Protein AF-A0A9K3EDP1-F1 (afdb_monomer_lite)

Organism: Helianthus annuus (NCBI:txid4232)

Structure (mmCIF, N/CA/C/O backbone):
data_AF-A0A9K3EDP1-F1
#
_entry.id   AF-A0A9K3EDP1-F1
#
loop_
_atom_site.group_PDB
_atom_site.id
_atom_site.type_symbol
_atom_site.label_atom_id
_atom_site.label_alt_id
_atom_site.label_comp_id
_atom_site.label_asym_id
_atom_site.label_entity_id
_atom_site.label_seq_id
_atom_site.pdbx_PDB_ins_code
_atom_site.Cartn_x
_atom_site.Cartn_y
_atom_site.Cartn_z
_atom_site.occupancy
_atom_site.B_iso_or_equiv
_atom_site.auth_seq_id
_atom_site.auth_comp_id
_atom_site.auth_asym_id
_atom_site.auth_atom_id
_atom_site.pdbx_PDB_model_num
ATOM 1 N N . MET A 1 1 ? -18.994 -45.920 -98.043 1.00 39.88 1 MET A N 1
ATOM 2 C CA . MET A 1 1 ? -18.570 -44.521 -97.829 1.00 39.88 1 MET A CA 1
ATOM 3 C C . MET A 1 1 ? -19.213 -44.053 -96.527 1.00 39.88 1 MET A C 1
ATOM 5 O O . MET A 1 1 ? -20.414 -43.842 -96.498 1.00 39.88 1 MET A O 1
ATOM 9 N N . ALA A 1 2 ? -18.449 -44.077 -95.433 1.00 37.81 2 ALA A N 1
ATOM 10 C CA . ALA A 1 2 ? -18.828 -43.711 -94.060 1.00 37.81 2 ALA A CA 1
ATOM 11 C C . ALA A 1 2 ? -17.531 -43.548 -93.228 1.00 37.81 2 ALA A C 1
ATOM 13 O O . ALA A 1 2 ? -16.552 -44.199 -93.596 1.00 37.81 2 ALA A O 1
ATOM 14 N N . PRO A 1 3 ? -17.509 -42.834 -92.083 1.00 50.69 3 PRO A N 1
ATOM 15 C CA . PRO A 1 3 ? -18.311 -41.671 -91.693 1.00 50.69 3 PRO A CA 1
ATOM 16 C C . PRO A 1 3 ? -17.438 -40.450 -91.305 1.00 50.69 3 PRO A C 1
ATOM 18 O O . PRO A 1 3 ? -16.292 -40.578 -90.883 1.00 50.69 3 PRO A O 1
ATOM 21 N N . ALA A 1 4 ? -18.005 -39.244 -91.397 1.00 50.34 4 ALA A N 1
ATOM 22 C CA . ALA A 1 4 ? -17.414 -38.034 -90.830 1.00 50.34 4 ALA A CA 1
ATOM 23 C C . ALA A 1 4 ? -17.635 -38.012 -89.310 1.00 50.34 4 ALA A C 1
ATOM 25 O O . ALA A 1 4 ? -18.777 -37.965 -88.851 1.00 50.34 4 ALA A O 1
ATOM 26 N N . ARG A 1 5 ? -16.558 -38.041 -88.522 1.00 53.06 5 ARG A N 1
ATOM 27 C CA . ARG A 1 5 ? -16.595 -37.662 -87.102 1.00 53.06 5 ARG A CA 1
ATOM 28 C C . ARG A 1 5 ? -15.181 -37.364 -86.607 1.00 53.06 5 ARG A C 1
ATOM 30 O O . ARG A 1 5 ? -14.459 -38.270 -86.217 1.00 53.06 5 ARG A O 1
ATOM 37 N N . MET A 1 6 ? -14.793 -36.092 -86.616 1.00 48.66 6 MET A N 1
ATOM 38 C CA . MET A 1 6 ? -13.627 -35.614 -85.872 1.00 48.66 6 MET A CA 1
ATOM 39 C C . MET A 1 6 ? -13.973 -34.303 -85.159 1.00 48.66 6 MET A C 1
ATOM 41 O O . MET A 1 6 ? -14.064 -33.246 -85.768 1.00 48.66 6 MET A O 1
ATOM 45 N N . PHE A 1 7 ? -14.273 -34.479 -83.871 1.00 49.03 7 PHE A N 1
ATOM 46 C CA . PHE A 1 7 ? -14.052 -33.611 -82.711 1.00 49.03 7 PHE A CA 1
ATOM 47 C C . PHE A 1 7 ? -14.025 -32.087 -82.921 1.00 49.03 7 PHE A C 1
ATOM 49 O O . PHE A 1 7 ? -12.993 -31.497 -83.219 1.00 49.03 7 PHE A O 1
ATOM 56 N N . ALA A 1 8 ? -15.162 -31.455 -82.622 1.00 55.22 8 ALA A N 1
ATOM 57 C CA . ALA A 1 8 ? -15.247 -30.059 -82.192 1.00 55.22 8 ALA A CA 1
ATOM 58 C C . ALA A 1 8 ? -16.033 -29.990 -80.869 1.00 55.22 8 ALA A C 1
ATOM 60 O O . ALA A 1 8 ? -17.141 -29.473 -80.786 1.00 55.22 8 ALA A O 1
ATOM 61 N N . LYS A 1 9 ? -15.476 -30.616 -79.842 1.00 57.50 9 LYS A N 1
ATOM 62 C CA . LYS A 1 9 ? -15.677 -30.298 -78.425 1.00 57.50 9 LYS A CA 1
ATOM 63 C C . LYS A 1 9 ? -14.240 -30.104 -77.958 1.00 57.50 9 LYS A C 1
ATOM 65 O O . LYS A 1 9 ? -13.391 -30.877 -78.375 1.00 57.50 9 LYS A O 1
ATOM 70 N N . ASP A 1 10 ? -13.822 -28.935 -77.498 1.00 58.78 10 ASP A N 1
ATOM 71 C CA . ASP A 1 10 ? -13.697 -28.733 -76.050 1.00 58.78 10 ASP A CA 1
ATOM 72 C C . ASP A 1 10 ? -13.462 -27.248 -75.694 1.00 58.78 10 ASP A C 1
ATOM 74 O O . ASP A 1 10 ? -12.979 -26.936 -74.613 1.00 58.78 10 ASP A O 1
ATOM 78 N N . ASN A 1 11 ? -13.761 -26.289 -76.581 1.00 57.44 11 ASN A N 1
ATOM 79 C CA . ASN A 1 11 ? -13.433 -24.881 -76.290 1.00 57.44 11 ASN A CA 1
ATOM 80 C C . ASN A 1 11 ? -14.554 -24.122 -75.557 1.00 57.44 11 ASN A C 1
ATOM 82 O O . ASN A 1 11 ? -14.287 -23.173 -74.831 1.00 57.44 11 ASN A O 1
ATOM 86 N N . SER A 1 12 ? -15.816 -24.529 -75.724 1.00 56.72 12 SER A N 1
ATOM 87 C CA . SER A 1 12 ? -16.943 -23.916 -75.008 1.00 56.72 12 SER A CA 1
ATOM 88 C C . SER A 1 12 ? -17.119 -24.474 -73.597 1.00 56.72 12 SER A C 1
ATOM 90 O O . SER A 1 12 ? -17.583 -23.756 -72.725 1.00 56.72 12 SER A O 1
ATOM 92 N N . GLU A 1 13 ? -16.746 -25.733 -73.364 1.00 56.66 13 GLU A N 1
ATOM 93 C CA . GLU A 1 13 ? -16.936 -26.423 -72.080 1.00 56.66 13 GLU A CA 1
ATOM 94 C C . GLU A 1 13 ? -15.952 -25.895 -71.025 1.00 56.66 13 GLU A C 1
ATOM 96 O O . GLU A 1 13 ? -16.377 -25.495 -69.950 1.00 56.66 13 GLU A O 1
ATOM 101 N N . GLY A 1 14 ? -14.673 -25.708 -71.384 1.00 61.72 14 GLY A N 1
ATOM 102 C CA . GLY A 1 14 ? -13.687 -25.077 -70.495 1.00 61.72 14 GLY A CA 1
ATOM 103 C C . GLY A 1 14 ? -13.949 -23.590 -70.213 1.00 61.72 14 GLY A C 1
ATOM 104 O O . GLY A 1 14 ? -13.652 -23.104 -69.123 1.00 61.72 14 GLY A O 1
ATOM 105 N N . VAL A 1 15 ? -14.541 -22.856 -71.164 1.00 64.62 15 VAL A N 1
ATOM 106 C CA . VAL A 1 15 ? -14.950 -21.455 -70.947 1.00 64.62 15 VAL A CA 1
ATOM 107 C C . VAL A 1 15 ? -16.174 -21.386 -70.035 1.00 64.62 15 VAL A C 1
ATOM 109 O O . VAL A 1 15 ? -16.204 -20.548 -69.137 1.00 64.62 15 VAL A O 1
ATOM 112 N N . VAL A 1 16 ? -17.157 -22.271 -70.222 1.00 65.31 16 VAL A N 1
ATOM 113 C CA . VAL A 1 16 ? -18.332 -22.356 -69.345 1.00 65.31 16 VAL A CA 1
ATOM 114 C C . VAL A 1 16 ? -17.918 -22.777 -67.939 1.00 65.31 16 VAL A C 1
ATOM 116 O O . VAL A 1 16 ? -18.320 -22.107 -66.998 1.00 65.31 16 VAL A O 1
ATOM 119 N N . ASP A 1 17 ? -17.053 -23.778 -67.779 1.00 67.38 17 ASP A N 1
ATOM 120 C CA . ASP A 1 17 ? -16.572 -24.203 -66.461 1.00 67.38 17 ASP A CA 1
ATOM 121 C C . ASP A 1 17 ? -15.786 -23.098 -65.754 1.00 67.38 17 ASP A C 1
ATOM 123 O O . ASP A 1 17 ? -16.015 -22.841 -64.573 1.00 67.38 17 ASP A O 1
ATOM 127 N N . ASN A 1 18 ? -14.910 -22.377 -66.459 1.00 70.75 18 ASN A N 1
ATOM 128 C CA . ASN A 1 18 ? -14.164 -21.272 -65.858 1.00 70.75 18 ASN A CA 1
ATOM 129 C C . ASN A 1 18 ? -15.078 -20.089 -65.490 1.00 70.75 18 ASN A C 1
ATOM 131 O O . ASN A 1 18 ? -14.909 -19.475 -64.440 1.00 70.75 18 ASN A O 1
ATOM 135 N N . VAL A 1 19 ? -16.075 -19.762 -66.316 1.00 74.81 19 VAL A N 1
ATOM 136 C CA . VAL A 1 19 ? -17.039 -18.699 -65.991 1.00 74.81 19 VAL A CA 1
ATOM 137 C C . VAL A 1 19 ? -17.942 -19.125 -64.836 1.00 74.81 19 VAL A C 1
ATOM 139 O O . VAL A 1 19 ? -18.101 -18.361 -63.894 1.00 74.81 19 VAL A O 1
ATOM 142 N N . VAL A 1 20 ? -18.489 -20.342 -64.854 1.00 72.44 20 VAL A N 1
ATOM 143 C CA . VAL A 1 20 ? -19.374 -20.864 -63.801 1.00 72.44 20 VAL A CA 1
ATOM 144 C C . VAL A 1 20 ? -18.640 -20.971 -62.466 1.00 72.44 20 VAL A C 1
ATOM 146 O O . VAL A 1 20 ? -19.196 -20.581 -61.444 1.00 72.44 20 VAL A O 1
ATOM 149 N N . THR A 1 21 ? -17.392 -21.441 -62.451 1.00 68.50 21 THR A N 1
ATOM 150 C CA . THR A 1 21 ? -16.612 -21.575 -61.208 1.00 68.50 21 THR A CA 1
ATOM 151 C C . THR A 1 21 ? -16.214 -20.231 -60.609 1.00 68.50 21 THR A C 1
ATOM 153 O O . THR A 1 21 ? -16.328 -20.068 -59.395 1.00 68.50 21 THR A O 1
ATOM 156 N N . ASN A 1 22 ? -15.808 -19.256 -61.427 1.00 66.50 22 ASN A N 1
ATOM 157 C CA . ASN A 1 22 ? -15.488 -17.914 -60.934 1.00 66.50 22 ASN A CA 1
ATOM 158 C C . ASN A 1 22 ? -16.752 -17.166 -60.489 1.00 66.50 22 ASN A C 1
ATOM 160 O O . ASN A 1 22 ? -16.777 -16.618 -59.395 1.00 66.50 22 ASN A O 1
ATOM 164 N N . LEU A 1 23 ? -17.846 -17.243 -61.256 1.00 69.31 23 LEU A N 1
ATOM 165 C CA . LEU A 1 23 ? -19.113 -16.608 -60.877 1.00 69.31 23 LEU A CA 1
ATOM 166 C C . LEU A 1 23 ? -19.708 -17.227 -59.599 1.00 69.31 23 LEU A C 1
ATOM 168 O O . LEU A 1 23 ? -20.297 -16.517 -58.786 1.00 69.31 23 LEU A O 1
ATOM 172 N N . ALA A 1 24 ? -19.559 -18.544 -59.409 1.00 65.75 24 ALA A N 1
ATOM 173 C CA . ALA A 1 24 ? -19.978 -19.226 -58.189 1.00 65.75 24 ALA A CA 1
ATOM 174 C C . ALA A 1 24 ? -19.115 -18.832 -56.984 1.00 65.75 24 ALA A C 1
ATOM 176 O O . ALA A 1 24 ? -19.666 -18.611 -55.909 1.00 65.75 24 ALA A O 1
ATOM 177 N N . LYS A 1 25 ? -17.790 -18.707 -57.143 1.00 64.31 25 LYS A N 1
ATOM 178 C CA . LYS A 1 25 ? -16.902 -18.218 -56.077 1.00 64.31 25 LYS A CA 1
ATOM 179 C C . LYS A 1 25 ? -17.218 -16.776 -55.692 1.00 64.31 25 LYS A C 1
ATOM 181 O O . LYS A 1 25 ? -17.544 -16.533 -54.536 1.00 64.31 25 LYS A O 1
ATOM 186 N N . ASP A 1 26 ? -17.247 -15.864 -56.658 1.00 62.25 26 ASP A N 1
ATOM 187 C CA . ASP A 1 26 ? -17.386 -14.430 -56.389 1.00 62.25 26 ASP A CA 1
ATOM 188 C C . ASP A 1 26 ? -18.743 -14.086 -55.748 1.00 62.25 26 ASP A C 1
ATOM 190 O O . ASP A 1 26 ? -18.816 -13.276 -54.822 1.00 62.25 26 ASP A O 1
ATOM 194 N N . ASN A 1 27 ? -19.826 -14.748 -56.179 1.00 62.38 27 ASN A N 1
ATOM 195 C CA . ASN A 1 27 ? -21.150 -14.541 -55.587 1.00 62.38 27 ASN A CA 1
ATOM 196 C C . ASN A 1 27 ? -21.366 -15.303 -54.275 1.00 62.38 27 ASN A C 1
ATOM 198 O O . ASN A 1 27 ? -22.183 -14.864 -53.471 1.00 62.38 27 ASN A O 1
ATOM 202 N N . SER A 1 28 ? -20.700 -16.438 -54.043 1.00 61.59 28 SER A N 1
ATOM 203 C CA . SER A 1 28 ? -20.872 -17.172 -52.781 1.00 61.59 28 SER A CA 1
ATOM 204 C C . SER A 1 28 ? -20.049 -16.558 -51.655 1.00 61.59 28 SER A C 1
ATOM 206 O O . SER A 1 28 ? -20.575 -16.394 -50.564 1.00 61.59 28 SER A O 1
ATOM 208 N N . GLU A 1 29 ? -18.813 -16.138 -51.914 1.00 59.91 29 GLU A N 1
ATOM 209 C CA . GLU A 1 29 ? -17.908 -15.613 -50.887 1.00 59.91 29 GLU A CA 1
ATOM 210 C C . GLU A 1 29 ? -18.305 -14.182 -50.477 1.00 59.91 29 GLU A C 1
ATOM 212 O O . GLU A 1 29 ? -18.461 -13.894 -49.292 1.00 59.91 29 GLU A O 1
ATOM 217 N N . GLY A 1 30 ? -18.621 -13.311 -51.446 1.00 62.41 30 GLY A N 1
ATOM 218 C CA . GLY A 1 30 ? -19.016 -11.923 -51.171 1.00 62.41 30 GLY A CA 1
ATOM 219 C C . GLY A 1 30 ? -20.401 -11.771 -50.529 1.00 62.41 30 GLY A C 1
ATOM 220 O O . GLY A 1 30 ? -20.603 -10.899 -49.680 1.00 62.41 30 GLY A O 1
ATOM 221 N N . VAL A 1 31 ? -21.366 -12.623 -50.898 1.00 64.06 31 VAL A N 1
ATOM 222 C CA . VAL A 1 31 ? -22.702 -12.616 -50.277 1.00 64.06 31 VAL A CA 1
ATOM 223 C C . VAL A 1 31 ? -22.656 -13.260 -48.895 1.00 64.06 31 VAL A C 1
ATOM 225 O O . VAL A 1 31 ? -23.290 -12.739 -47.980 1.00 64.06 31 VAL A O 1
ATOM 228 N N . VAL A 1 32 ? -21.894 -14.346 -48.709 1.00 63.56 32 VAL A N 1
ATOM 229 C CA . VAL A 1 32 ? -21.754 -14.994 -47.397 1.00 63.56 32 VAL A CA 1
ATOM 230 C C . VAL A 1 32 ? -21.043 -14.072 -46.416 1.00 63.56 32 VAL A C 1
ATOM 232 O O . VAL A 1 32 ? -21.583 -13.869 -45.337 1.00 63.56 32 VAL A O 1
ATOM 235 N N . ASP A 1 33 ? -19.928 -13.436 -46.777 1.00 64.12 33 ASP A N 1
ATOM 236 C CA . ASP A 1 33 ? -19.224 -12.542 -45.851 1.00 64.12 33 ASP A CA 1
ATOM 237 C C . ASP A 1 33 ? -20.071 -11.329 -45.476 1.00 64.12 33 ASP A C 1
ATOM 239 O O . ASP A 1 33 ? -20.186 -11.000 -44.295 1.00 64.12 33 ASP A O 1
ATOM 243 N N . ASN A 1 34 ? -20.737 -10.688 -46.440 1.00 66.94 34 ASN A N 1
ATOM 244 C CA . ASN A 1 34 ? -21.559 -9.518 -46.143 1.00 66.94 34 ASN A CA 1
ATOM 245 C C . ASN A 1 34 ? -22.821 -9.880 -45.340 1.00 66.94 34 ASN A C 1
ATOM 247 O O . ASN A 1 34 ? -23.217 -9.135 -44.448 1.00 66.94 34 ASN A O 1
ATOM 251 N N . VAL A 1 35 ? -23.463 -11.020 -45.612 1.00 69.56 35 VAL A N 1
ATOM 252 C CA . VAL A 1 35 ? -24.637 -11.451 -44.836 1.00 69.56 35 VAL A CA 1
ATOM 253 C C . VAL A 1 35 ? -24.218 -11.954 -43.457 1.00 69.56 35 VAL A C 1
ATOM 255 O O . VAL A 1 35 ? -24.807 -11.530 -42.474 1.00 69.56 35 VAL A O 1
ATOM 258 N N . VAL A 1 36 ? -23.189 -12.798 -43.341 1.00 68.69 36 VAL A N 1
ATOM 259 C CA . VAL A 1 36 ? -22.730 -13.349 -42.054 1.00 68.69 36 VAL A CA 1
ATOM 260 C C . VAL A 1 36 ? -22.206 -12.248 -41.138 1.00 68.69 36 VAL A C 1
ATOM 262 O O . VAL A 1 36 ? -22.567 -12.231 -39.966 1.00 68.69 36 VAL A O 1
ATOM 265 N N . THR A 1 37 ? -21.402 -11.306 -41.641 1.00 64.06 37 THR A N 1
ATOM 266 C CA . THR A 1 37 ? -20.836 -10.242 -40.794 1.00 64.06 37 THR A CA 1
ATOM 267 C C . THR A 1 37 ? -21.884 -9.237 -40.325 1.00 64.06 37 THR A C 1
ATOM 269 O O . THR A 1 37 ? -21.864 -8.860 -39.153 1.00 64.06 37 THR A O 1
ATOM 272 N N . ASN A 1 38 ? -22.822 -8.840 -41.190 1.00 61.94 38 ASN A N 1
ATOM 273 C CA . ASN A 1 38 ? -23.885 -7.910 -40.803 1.00 61.94 38 ASN A CA 1
ATOM 274 C C . ASN A 1 38 ? -24.928 -8.594 -39.907 1.00 61.94 38 ASN A C 1
ATOM 276 O O . ASN A 1 38 ? -25.290 -8.051 -38.869 1.00 61.94 38 ASN A O 1
ATOM 280 N N . LEU A 1 39 ? -25.334 -9.831 -40.221 1.00 64.00 39 LEU A N 1
ATOM 281 C CA . LEU A 1 39 ? -26.296 -10.576 -39.402 1.00 64.00 39 LEU A CA 1
ATOM 282 C C . LEU A 1 39 ? -25.717 -10.967 -38.030 1.00 64.00 39 LEU A C 1
ATOM 284 O O . LEU A 1 39 ? -26.464 -11.038 -37.055 1.00 64.00 39 LEU A O 1
ATOM 288 N N . ALA A 1 40 ? -24.405 -11.223 -37.938 1.00 61.75 40 ALA A N 1
ATOM 289 C CA . ALA A 1 40 ? -23.731 -11.458 -36.663 1.00 61.75 40 ALA A CA 1
ATOM 290 C C . ALA A 1 40 ? -23.679 -10.183 -35.813 1.00 61.75 40 ALA A C 1
ATOM 292 O O . ALA A 1 40 ? -24.071 -10.241 -34.653 1.00 61.75 40 ALA A O 1
ATOM 293 N N . LYS A 1 41 ? -23.270 -9.039 -36.385 1.00 61.44 41 LYS A N 1
ATOM 294 C CA . LYS A 1 41 ? -23.214 -7.754 -35.666 1.00 61.44 41 LYS A CA 1
ATOM 295 C C . LYS A 1 41 ? -24.581 -7.317 -35.143 1.00 61.44 41 LYS A C 1
ATOM 297 O O . LYS A 1 41 ? -24.719 -7.053 -33.950 1.00 61.44 41 LYS A O 1
ATOM 302 N N . ASP A 1 42 ? -25.597 -7.326 -36.003 1.00 59.66 42 ASP A N 1
ATOM 303 C CA . ASP A 1 42 ? -26.919 -6.792 -35.660 1.00 59.66 42 ASP A CA 1
ATOM 304 C C . ASP A 1 42 ? -27.634 -7.636 -34.588 1.00 59.66 42 ASP A C 1
ATOM 306 O O . ASP A 1 42 ? -28.352 -7.097 -33.745 1.00 59.66 42 ASP A O 1
ATOM 310 N N . ASN A 1 43 ? -27.405 -8.956 -34.568 1.00 59.38 43 ASN A N 1
ATOM 311 C CA . ASN A 1 43 ? -28.021 -9.850 -33.584 1.00 59.38 43 ASN A CA 1
ATOM 312 C C . ASN A 1 43 ? -27.208 -10.016 -32.290 1.00 59.38 43 ASN A C 1
ATOM 314 O O . ASN A 1 43 ? -27.804 -10.348 -31.266 1.00 59.38 43 ASN A O 1
ATOM 318 N N . SER A 1 44 ? -25.883 -9.816 -32.295 1.00 59.31 44 SER A N 1
ATOM 319 C CA . SER A 1 44 ? -25.070 -9.977 -31.080 1.00 59.31 44 SER A CA 1
ATOM 320 C C . SER A 1 44 ? -24.936 -8.700 -30.257 1.00 59.31 44 SER A C 1
ATOM 322 O O . SER A 1 44 ? -24.861 -8.789 -29.040 1.00 59.31 44 SER A O 1
ATOM 324 N N . GLU A 1 45 ? -24.899 -7.525 -30.888 1.00 56.44 45 GLU A N 1
ATOM 325 C CA . GLU A 1 45 ? -24.620 -6.261 -30.188 1.00 56.44 45 GLU A CA 1
ATOM 326 C C . GLU A 1 45 ? -25.921 -5.647 -29.634 1.00 56.44 45 GLU A C 1
ATOM 328 O O . GLU A 1 45 ? -26.044 -5.399 -28.438 1.00 56.44 45 GLU A O 1
ATOM 333 N N . GLY A 1 46 ? -26.975 -5.558 -30.457 1.00 58.78 46 GLY A N 1
ATOM 334 C CA . GLY A 1 46 ? -28.244 -4.939 -30.050 1.00 58.78 46 GLY A CA 1
ATOM 335 C C . GLY A 1 46 ? -29.084 -5.758 -29.061 1.00 58.78 46 GLY A C 1
ATOM 336 O O . GLY A 1 46 ? -29.772 -5.190 -28.212 1.00 58.78 46 GLY A O 1
ATOM 337 N N . VAL A 1 47 ? -29.042 -7.092 -29.139 1.00 60.50 47 VAL A N 1
ATOM 338 C CA . VAL A 1 47 ? -29.787 -7.962 -28.208 1.00 60.50 47 VAL A CA 1
ATOM 339 C C . VAL A 1 47 ? -29.082 -8.031 -26.857 1.00 60.50 47 VAL A C 1
ATOM 341 O O . VAL A 1 47 ? -29.753 -7.989 -25.828 1.00 60.50 47 VAL A O 1
ATOM 344 N N . VAL A 1 48 ? -27.747 -8.094 -26.841 1.00 61.47 48 VAL A N 1
ATOM 345 C CA . VAL A 1 48 ? -26.972 -8.132 -25.596 1.00 61.47 48 VAL A CA 1
ATOM 346 C C . VAL A 1 48 ? -27.078 -6.802 -24.868 1.00 61.47 48 VAL A C 1
ATOM 348 O O . VAL A 1 48 ? -27.419 -6.820 -23.693 1.00 61.47 48 VAL A O 1
ATOM 351 N N . ASP A 1 49 ? -26.910 -5.665 -25.542 1.00 62.94 49 ASP A N 1
ATOM 352 C CA . ASP A 1 49 ? -26.980 -4.361 -24.876 1.00 62.94 49 ASP A CA 1
ATOM 353 C C . ASP A 1 49 ? -28.366 -4.087 -24.294 1.00 62.94 49 ASP A C 1
ATOM 355 O O . ASP A 1 49 ? -28.489 -3.615 -23.165 1.00 62.94 49 ASP A O 1
ATOM 359 N N . ASN A 1 50 ? -29.430 -4.447 -25.016 1.00 63.41 50 ASN A N 1
ATOM 360 C CA . ASN A 1 50 ? -30.789 -4.194 -24.549 1.00 63.41 50 ASN A CA 1
ATOM 361 C C . ASN A 1 50 ? -31.217 -5.190 -23.454 1.00 63.41 50 ASN A C 1
ATOM 363 O O . ASN A 1 50 ? -31.911 -4.811 -22.513 1.00 63.41 50 ASN A O 1
ATOM 367 N N . VAL A 1 51 ? -30.789 -6.457 -23.521 1.00 67.06 51 VAL A N 1
ATOM 368 C CA . VAL A 1 51 ? -31.042 -7.435 -22.447 1.00 67.06 51 VAL A CA 1
ATOM 369 C C . VAL A 1 51 ? -30.201 -7.114 -21.213 1.00 67.06 51 VAL A C 1
ATOM 371 O O . VAL A 1 51 ? -30.741 -7.138 -20.116 1.00 67.06 51 VAL A O 1
ATOM 374 N N . VAL A 1 52 ? -28.921 -6.761 -21.362 1.00 66.75 52 VAL A N 1
ATOM 375 C CA . VAL A 1 52 ? -28.031 -6.392 -20.248 1.00 66.75 52 VAL A CA 1
ATOM 376 C C . VAL A 1 52 ? -28.486 -5.092 -19.597 1.00 66.75 52 VAL A C 1
ATOM 378 O O . VAL A 1 52 ? -28.561 -5.046 -18.374 1.00 66.75 52 VAL A O 1
ATOM 381 N N . ALA A 1 53 ? -28.846 -4.060 -20.366 1.00 61.81 53 ALA A N 1
ATOM 382 C CA . ALA A 1 53 ? -29.304 -2.791 -19.802 1.00 61.81 53 ALA A CA 1
ATOM 383 C C . ALA A 1 53 ? -30.625 -2.944 -19.035 1.00 61.81 53 ALA A C 1
ATOM 385 O O . ALA A 1 53 ? -30.745 -2.429 -17.925 1.00 61.81 53 ALA A O 1
ATOM 386 N N . ASN A 1 54 ? -31.591 -3.690 -19.582 1.00 60.56 54 ASN A N 1
ATOM 387 C CA . ASN A 1 54 ? -32.863 -3.920 -18.894 1.00 60.56 54 ASN A CA 1
ATOM 388 C C . ASN A 1 54 ? -32.700 -4.883 -17.703 1.00 60.56 54 ASN A C 1
ATOM 390 O O . ASN A 1 54 ? -33.221 -4.614 -16.627 1.00 60.56 54 ASN A O 1
ATOM 394 N N . PHE A 1 55 ? -31.898 -5.947 -17.834 1.00 63.72 55 PHE A N 1
ATOM 395 C CA . PHE A 1 55 ? -31.627 -6.887 -16.739 1.00 63.72 55 PHE A CA 1
ATOM 396 C C . PHE A 1 55 ? -30.821 -6.256 -15.597 1.00 63.72 55 PHE A C 1
ATOM 398 O O . PHE A 1 55 ? -31.068 -6.572 -14.434 1.00 63.72 55 PHE A O 1
ATOM 405 N N . ALA A 1 56 ? -29.868 -5.370 -15.906 1.00 61.56 56 ALA A N 1
ATOM 406 C CA . ALA A 1 56 ? -29.128 -4.614 -14.903 1.00 61.56 56 ALA A CA 1
ATOM 407 C C . ALA A 1 56 ? -30.052 -3.629 -14.186 1.00 61.56 56 ALA A C 1
ATOM 409 O O . ALA A 1 56 ? -30.068 -3.622 -12.963 1.00 61.56 56 ALA A O 1
ATOM 410 N N . LYS A 1 57 ? -30.869 -2.869 -14.924 1.00 62.25 57 LYS A N 1
ATOM 411 C CA . LYS A 1 57 ? -31.770 -1.871 -14.341 1.00 62.25 57 LYS A CA 1
ATOM 412 C C . LYS A 1 57 ? -32.828 -2.492 -13.424 1.00 62.25 57 LYS A C 1
ATOM 414 O O . LYS A 1 57 ? -32.995 -2.037 -12.294 1.00 62.25 57 LYS A O 1
ATOM 419 N N . ASP A 1 58 ? -33.467 -3.575 -13.862 1.00 59.47 58 ASP A N 1
ATOM 420 C CA . ASP A 1 58 ? -34.526 -4.232 -13.089 1.00 59.47 58 ASP A CA 1
ATOM 421 C C . ASP A 1 58 ? -33.986 -4.942 -11.830 1.00 59.47 58 ASP A C 1
ATOM 423 O O . ASP A 1 58 ? -34.686 -5.015 -10.819 1.00 59.47 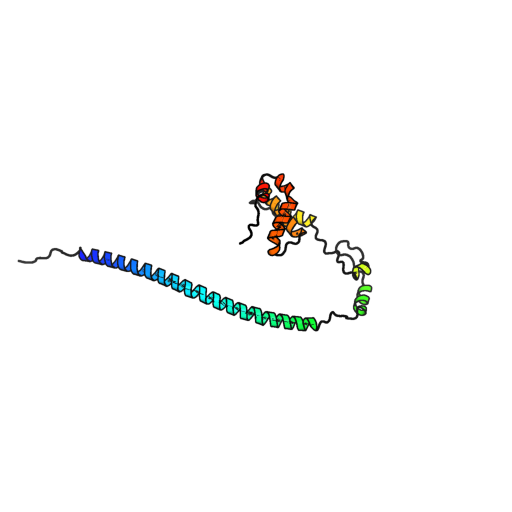58 ASP A O 1
ATOM 427 N N . ASN A 1 59 ? -32.731 -5.418 -11.847 1.00 59.28 59 ASN A N 1
ATOM 428 C CA . ASN A 1 59 ? -32.095 -6.047 -10.680 1.00 59.28 59 ASN A CA 1
ATOM 429 C C . ASN A 1 59 ? -31.282 -5.088 -9.797 1.00 59.28 59 ASN A C 1
ATOM 431 O O . ASN A 1 59 ? -31.034 -5.433 -8.644 1.00 59.28 59 ASN A O 1
ATOM 435 N N . SER A 1 60 ? -30.847 -3.920 -10.280 1.00 59.59 60 SER A N 1
ATOM 436 C CA . SER A 1 60 ? -30.014 -3.002 -9.490 1.00 59.59 60 SER A CA 1
ATOM 437 C C . SER A 1 60 ? -30.795 -1.883 -8.813 1.00 59.59 60 SER A C 1
ATOM 439 O O . SER A 1 60 ? -30.391 -1.485 -7.735 1.00 59.59 60 SER A O 1
ATOM 441 N N . GLU A 1 61 ? -31.884 -1.364 -9.389 1.00 56.66 61 GLU A N 1
ATOM 442 C CA . GLU A 1 61 ? -32.683 -0.311 -8.728 1.00 56.66 61 GLU A CA 1
ATOM 443 C C . GLU A 1 61 ? -33.717 -0.924 -7.767 1.00 56.66 61 GLU A C 1
ATOM 445 O O . GLU A 1 61 ? -33.770 -0.565 -6.597 1.00 56.66 61 GLU A O 1
ATOM 450 N N . GLY A 1 62 ? -34.480 -1.935 -8.201 1.00 55.41 62 GLY A N 1
ATOM 451 C CA . GLY A 1 62 ? -35.576 -2.487 -7.390 1.00 55.41 62 GLY A CA 1
ATOM 452 C C . GLY A 1 62 ? -35.142 -3.382 -6.222 1.00 55.41 62 GLY A C 1
ATOM 453 O O . GLY A 1 62 ? -35.790 -3.392 -5.176 1.00 55.41 62 GLY A O 1
ATOM 454 N N . VAL A 1 63 ? -34.056 -4.148 -6.378 1.00 58.00 63 VAL A N 1
ATOM 455 C CA . VAL A 1 63 ? -33.546 -5.032 -5.313 1.00 58.00 63 VAL A CA 1
ATOM 456 C C . VAL A 1 63 ? -32.674 -4.255 -4.337 1.00 58.00 63 VAL A C 1
ATOM 458 O O . VAL A 1 63 ? -32.769 -4.509 -3.142 1.00 58.00 63 VAL A O 1
ATOM 461 N N . VAL A 1 64 ? -31.860 -3.304 -4.811 1.00 59.19 64 VAL A N 1
ATOM 462 C CA . VAL A 1 64 ? -31.036 -2.480 -3.918 1.00 59.19 64 VAL A CA 1
ATOM 463 C C . VAL A 1 64 ? -31.925 -1.576 -3.092 1.00 59.19 64 VAL A C 1
ATOM 465 O O . VAL A 1 64 ? -31.788 -1.633 -1.883 1.00 59.19 64 VAL A O 1
ATOM 468 N N . ASP A 1 65 ? -32.889 -0.857 -3.670 1.00 58.12 65 ASP A N 1
ATOM 469 C CA . ASP A 1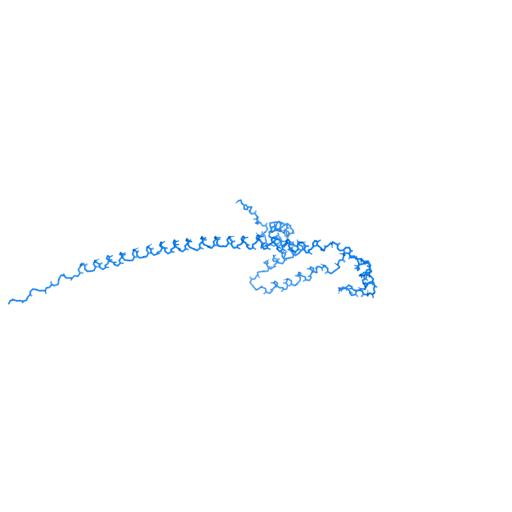 65 ? -33.750 0.015 -2.868 1.00 58.12 65 ASP A CA 1
ATOM 470 C C . ASP A 1 65 ? -34.571 -0.793 -1.870 1.00 58.12 65 ASP A C 1
ATOM 472 O O . ASP A 1 65 ? -34.597 -0.447 -0.703 1.00 58.12 65 ASP A O 1
ATOM 476 N N . ASN A 1 66 ? -35.156 -1.929 -2.259 1.00 59.78 66 ASN A N 1
ATOM 477 C CA . ASN A 1 66 ? -35.962 -2.713 -1.326 1.00 59.78 66 ASN A CA 1
ATOM 478 C C . ASN A 1 66 ? -35.100 -3.437 -0.269 1.00 59.78 66 ASN A C 1
ATOM 480 O O . ASN A 1 66 ? -35.532 -3.593 0.866 1.00 59.78 66 ASN A O 1
ATOM 484 N N . VAL A 1 67 ? -33.882 -3.895 -0.585 1.00 63.72 67 VAL A N 1
ATOM 485 C CA . VAL A 1 67 ? -32.968 -4.486 0.416 1.00 63.72 67 VAL A CA 1
ATOM 486 C C . VAL A 1 67 ? -32.376 -3.403 1.311 1.00 63.72 67 VAL A C 1
ATOM 488 O O . VAL A 1 67 ? -32.323 -3.605 2.516 1.00 63.72 67 VAL A O 1
ATOM 491 N N . VAL A 1 68 ? -31.970 -2.263 0.755 1.00 63.72 68 VAL A N 1
ATOM 492 C CA . VAL A 1 68 ? -31.426 -1.124 1.497 1.00 63.72 68 VAL A CA 1
ATOM 493 C C . VAL A 1 68 ? -32.502 -0.526 2.382 1.00 63.72 68 VAL A C 1
ATOM 495 O O . VAL A 1 68 ? -32.250 -0.435 3.566 1.00 63.72 68 VAL A O 1
ATOM 498 N N . THR A 1 69 ? -33.717 -0.253 1.903 1.00 59.69 69 THR A N 1
ATOM 499 C CA . THR A 1 69 ? -34.797 0.260 2.761 1.00 59.69 69 THR A CA 1
ATOM 500 C C . THR A 1 69 ? -35.228 -0.763 3.806 1.00 59.69 69 THR A C 1
ATOM 502 O O . THR A 1 69 ? -35.442 -0.393 4.950 1.00 59.69 69 THR A O 1
ATOM 505 N N . ASN A 1 70 ? -35.297 -2.063 3.485 1.00 57.03 70 ASN A N 1
ATOM 506 C CA . ASN A 1 70 ? -35.635 -3.079 4.493 1.00 57.03 70 ASN A CA 1
ATOM 507 C C . ASN A 1 70 ? -34.506 -3.295 5.519 1.00 57.03 70 ASN A C 1
ATOM 509 O O . ASN A 1 70 ? -34.792 -3.600 6.679 1.00 57.03 70 ASN A O 1
ATOM 513 N N . VAL A 1 71 ? -33.236 -3.147 5.127 1.00 64.44 71 VAL A N 1
ATOM 514 C CA . VAL A 1 71 ? -32.079 -3.170 6.038 1.00 64.44 71 VAL A CA 1
ATOM 515 C C . VAL A 1 71 ? -32.003 -1.871 6.837 1.00 64.44 71 VAL A C 1
ATOM 517 O O . VAL A 1 71 ? -31.767 -1.940 8.034 1.00 64.44 71 VAL A O 1
ATOM 520 N N . GLU A 1 72 ? -32.268 -0.714 6.237 1.00 58.78 72 GLU A N 1
ATOM 521 C CA . GLU A 1 72 ? -32.301 0.600 6.881 1.00 58.78 72 GLU A CA 1
ATOM 522 C C . GLU A 1 72 ? -33.461 0.704 7.867 1.00 58.78 72 GLU A C 1
ATOM 524 O O . GLU A 1 72 ? -33.227 1.120 8.989 1.00 58.78 72 GLU A O 1
ATOM 529 N N . ASP A 1 73 ? -34.667 0.235 7.546 1.00 53.53 73 ASP A N 1
ATOM 530 C CA . ASP A 1 73 ? -35.794 0.184 8.488 1.00 53.53 73 ASP A CA 1
ATOM 531 C C . ASP A 1 73 ? -35.546 -0.844 9.611 1.00 53.53 73 ASP A C 1
ATOM 533 O O . ASP A 1 73 ? -35.895 -0.612 10.778 1.00 53.53 73 ASP A O 1
ATOM 537 N N . SER A 1 74 ? -34.862 -1.954 9.293 1.00 56.78 74 SER A N 1
ATOM 538 C CA . SER A 1 74 ? -34.389 -2.920 10.297 1.00 56.78 74 SER A CA 1
ATOM 539 C C . SER A 1 74 ? -33.247 -2.365 11.159 1.00 56.78 74 SER A C 1
ATOM 541 O O . SER A 1 74 ? -33.137 -2.753 12.318 1.00 56.78 74 SER A O 1
ATOM 543 N N . MET A 1 75 ? -32.423 -1.446 10.638 1.00 52.22 75 MET A N 1
ATOM 544 C CA . MET A 1 75 ? -31.337 -0.766 11.357 1.00 52.22 75 MET A CA 1
ATOM 545 C C . MET A 1 75 ? -31.789 0.523 12.050 1.00 52.22 75 MET A C 1
ATOM 547 O O . MET A 1 75 ? -31.170 0.917 13.024 1.00 52.22 75 MET A O 1
ATOM 551 N N . CYS A 1 76 ? -32.879 1.159 11.626 1.00 48.00 76 CYS A N 1
ATOM 552 C CA . CYS A 1 76 ? -33.432 2.365 12.241 1.00 48.00 76 CYS A CA 1
ATOM 553 C C . CYS A 1 76 ? -34.381 2.019 13.398 1.00 48.00 76 CYS A C 1
ATOM 555 O O . CYS A 1 76 ? -34.593 2.831 14.295 1.00 48.00 76 CYS A O 1
ATOM 557 N N . SER A 1 77 ? -34.888 0.780 13.424 1.00 40.09 77 SER A N 1
ATOM 558 C CA . SER A 1 77 ? -35.464 0.166 14.630 1.00 40.09 77 SER A CA 1
ATOM 559 C C . SER A 1 77 ? -34.391 -0.289 15.629 1.00 40.09 77 SER A C 1
ATOM 561 O O . SER A 1 77 ? -34.706 -0.578 16.784 1.00 40.09 77 SER A O 1
ATOM 563 N N . ILE A 1 78 ? -33.120 -0.321 15.214 1.00 49.66 78 ILE A N 1
ATOM 564 C CA . ILE A 1 78 ? -31.986 -0.285 16.135 1.00 49.66 78 ILE A CA 1
ATOM 565 C C . ILE A 1 78 ? -31.733 1.197 16.393 1.00 49.66 78 ILE A C 1
ATOM 567 O O . ILE A 1 78 ? -30.856 1.820 15.799 1.00 49.66 78 ILE A O 1
ATOM 571 N N . GLU A 1 79 ? -32.528 1.784 17.291 1.00 45.31 79 GLU A N 1
ATOM 572 C CA . GLU A 1 79 ? -32.133 3.048 17.909 1.00 45.31 79 GLU A CA 1
ATOM 573 C C . GLU A 1 79 ? -30.653 2.947 18.311 1.00 45.31 79 GLU A C 1
ATOM 575 O O . GLU A 1 79 ? -30.243 1.846 18.713 1.00 45.31 79 GLU A O 1
ATOM 580 N N . PRO A 1 80 ? -29.840 4.028 18.219 1.00 44.91 80 PRO A N 1
ATOM 581 C CA . PRO A 1 80 ? -28.516 4.048 18.822 1.00 44.91 80 PRO A CA 1
ATOM 582 C C . PRO A 1 80 ? -28.742 3.614 20.245 1.00 44.91 80 PRO A C 1
ATOM 584 O O . PRO A 1 80 ? -29.386 4.312 21.030 1.00 44.91 80 PRO A O 1
ATOM 587 N N . THR A 1 81 ? -28.372 2.368 20.484 1.00 41.81 81 THR A N 1
ATOM 588 C CA . THR A 1 81 ? -28.969 1.635 21.559 1.00 41.81 81 THR A CA 1
ATOM 589 C C . THR A 1 81 ? -28.327 2.206 22.800 1.00 41.81 81 THR A C 1
ATOM 591 O O . THR A 1 81 ? -27.254 1.809 23.241 1.00 41.81 81 THR A O 1
ATOM 594 N N . THR A 1 82 ? -29.037 3.163 23.374 1.00 45.66 82 THR A N 1
ATOM 595 C CA . THR A 1 82 ? -29.044 3.494 24.779 1.00 45.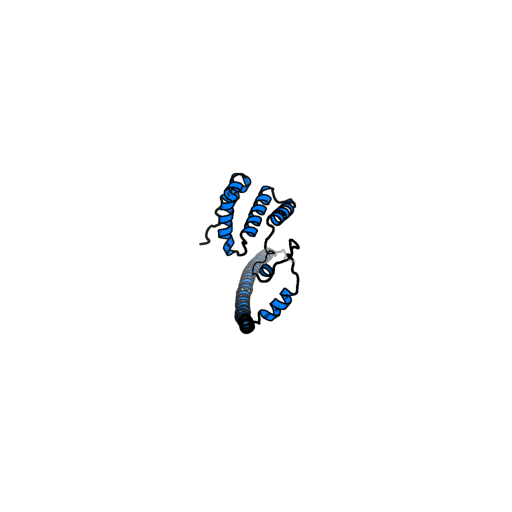66 82 THR A CA 1
ATOM 596 C C . THR A 1 82 ? -29.609 2.273 25.520 1.00 45.66 82 THR A C 1
ATOM 598 O O . THR A 1 82 ? -30.547 2.368 26.300 1.00 45.66 82 THR A O 1
ATOM 601 N N . LEU A 1 83 ? -29.038 1.077 25.289 1.00 38.78 83 LEU A N 1
ATOM 602 C CA . LEU A 1 83 ? -29.136 -0.010 26.250 1.00 38.78 83 LEU A CA 1
ATOM 603 C C . LEU A 1 83 ? -28.373 0.466 27.483 1.00 38.78 83 LEU A C 1
ATOM 605 O O . LEU A 1 83 ? -27.363 1.169 27.369 1.00 38.78 83 LEU A O 1
ATOM 609 N N . PRO A 1 84 ? -28.844 0.094 28.675 1.00 38.88 84 PRO A N 1
ATOM 610 C CA . PRO A 1 84 ? -28.282 0.576 29.916 1.00 38.88 84 PRO A CA 1
ATOM 611 C C . PRO A 1 84 ? -26.813 0.151 29.976 1.00 38.88 84 PRO A C 1
ATOM 613 O O . PRO A 1 84 ? -26.508 -1.014 30.222 1.00 38.88 84 PRO A O 1
ATOM 616 N N . GLN A 1 85 ? -25.885 1.097 29.786 1.00 48.09 85 GLN A N 1
ATOM 617 C CA . GLN A 1 85 ? -24.441 0.853 29.916 1.00 48.09 85 GLN A CA 1
ATOM 618 C C . GLN A 1 85 ? -24.075 0.190 31.261 1.00 48.09 85 GLN A C 1
ATOM 620 O O . GLN A 1 85 ? -22.998 -0.379 31.392 1.00 48.09 85 GLN A O 1
ATOM 625 N N . ALA A 1 86 ? -24.968 0.213 32.252 1.00 50.09 86 ALA A N 1
ATOM 626 C CA . ALA A 1 86 ? -24.783 -0.407 33.556 1.00 50.09 86 ALA A CA 1
ATOM 627 C C . ALA A 1 86 ? -24.659 -1.950 33.534 1.00 50.09 86 ALA A C 1
ATOM 629 O O . ALA A 1 86 ? -23.921 -2.503 34.352 1.00 50.09 86 ALA A O 1
ATOM 630 N N . SER A 1 87 ? -25.344 -2.669 32.633 1.00 57.84 87 SER A N 1
ATOM 631 C CA . SER A 1 87 ? -25.378 -4.146 32.684 1.00 57.84 87 SER A CA 1
ATOM 632 C C . SER A 1 87 ? -24.151 -4.812 32.057 1.00 57.84 87 SER A C 1
ATOM 634 O O . SER A 1 87 ? -23.682 -5.821 32.569 1.00 57.84 87 SER A O 1
ATOM 636 N N . ASN A 1 88 ? -23.585 -4.235 30.993 1.00 65.88 88 ASN A N 1
ATOM 637 C CA . ASN A 1 88 ? -22.379 -4.771 30.351 1.00 65.88 88 ASN A CA 1
ATOM 638 C C . ASN A 1 88 ? -21.091 -4.270 31.017 1.00 65.88 88 ASN A C 1
ATOM 640 O O . ASN A 1 88 ? -20.134 -5.032 31.117 1.00 65.88 88 ASN A O 1
ATOM 644 N N . LYS A 1 89 ? -21.069 -3.032 31.539 1.00 71.62 89 LYS A N 1
ATOM 645 C CA . LYS A 1 89 ? -19.906 -2.512 32.279 1.00 71.62 89 LYS A CA 1
ATOM 646 C C . LYS A 1 89 ? -19.609 -3.342 33.526 1.00 71.62 89 LYS A C 1
ATOM 648 O O . LYS A 1 89 ? -18.475 -3.767 33.698 1.00 71.62 89 LYS A O 1
ATOM 653 N N . SER A 1 90 ? -20.630 -3.691 34.311 1.00 73.94 90 SER A N 1
ATOM 654 C CA . SER A 1 90 ? -20.458 -4.529 35.511 1.00 73.94 90 SER A CA 1
ATOM 655 C C . SER A 1 90 ? -19.948 -5.948 35.209 1.00 73.94 90 SER A C 1
ATOM 657 O O . SER A 1 90 ? -19.214 -6.525 36.011 1.00 73.94 90 SER A O 1
ATOM 659 N N . LEU A 1 91 ? -20.278 -6.512 34.039 1.00 75.00 91 LEU A N 1
ATOM 660 C CA . LEU A 1 91 ? -19.739 -7.802 33.583 1.00 75.00 91 LEU A CA 1
ATOM 661 C C . LEU A 1 91 ? -18.276 -7.708 33.124 1.00 75.00 91 LEU A C 1
ATOM 663 O O . LEU A 1 91 ? -17.519 -8.666 33.296 1.00 75.00 91 LEU A O 1
ATOM 667 N N . LEU A 1 92 ? -17.884 -6.577 32.531 1.00 79.56 92 LEU A N 1
ATOM 668 C CA . LEU A 1 92 ? -16.516 -6.313 32.081 1.00 79.56 92 LEU A CA 1
ATOM 669 C C . LEU A 1 92 ? -15.595 -5.958 33.257 1.00 79.56 92 LEU A C 1
ATOM 671 O O . LEU A 1 92 ? -14.485 -6.471 33.329 1.00 79.56 92 LEU A O 1
ATOM 675 N N . GLU A 1 93 ? -16.080 -5.189 34.233 1.00 78.88 93 GLU A N 1
ATOM 676 C CA . GLU A 1 93 ? -15.361 -4.845 35.472 1.00 78.88 93 GLU A CA 1
ATOM 677 C C . GLU A 1 93 ? -14.980 -6.081 36.306 1.00 78.88 93 GLU A C 1
ATOM 679 O O . GLU A 1 93 ? -14.001 -6.058 37.049 1.00 78.88 93 GLU A O 1
ATOM 684 N N . GLY A 1 94 ? -15.724 -7.183 36.167 1.00 80.56 94 GLY A N 1
ATOM 685 C CA . GLY A 1 94 ? -15.441 -8.450 36.843 1.00 80.56 94 GLY A CA 1
ATOM 686 C C . GLY A 1 94 ? -14.352 -9.312 36.190 1.00 80.56 94 GLY A C 1
ATOM 687 O O . GLY A 1 94 ? -14.055 -10.391 36.707 1.00 80.56 94 GLY A O 1
ATOM 688 N N . ARG A 1 95 ? -13.777 -8.899 35.051 1.00 87.94 95 ARG A N 1
ATOM 689 C CA . ARG A 1 95 ? -12.775 -9.670 34.296 1.00 87.94 95 ARG A CA 1
ATOM 690 C C . ARG A 1 95 ? -11.478 -8.881 34.122 1.00 87.94 95 ARG A C 1
ATOM 692 O O . ARG A 1 95 ? -11.492 -7.692 33.835 1.00 87.94 95 ARG A O 1
ATOM 699 N N . GLN A 1 96 ? -10.345 -9.573 34.241 1.00 88.75 96 GLN A N 1
ATOM 700 C CA . GLN A 1 96 ? -9.040 -9.008 33.901 1.00 88.75 96 GLN A CA 1
ATOM 701 C C . GLN A 1 96 ? -8.800 -9.136 32.394 1.00 88.75 96 GLN A C 1
ATOM 703 O O . GLN A 1 96 ? -8.789 -10.248 31.864 1.00 88.75 96 GLN A O 1
ATOM 708 N N . PHE A 1 97 ? -8.556 -8.009 31.731 1.00 88.50 97 PHE A N 1
ATOM 709 C CA . PHE A 1 97 ? -8.166 -7.949 30.322 1.00 88.50 97 PHE A CA 1
ATOM 710 C C . PHE A 1 97 ? -6.668 -7.671 30.185 1.00 88.50 97 PHE A C 1
ATOM 712 O O . PHE A 1 97 ? -6.044 -7.110 31.091 1.00 88.50 97 PHE A O 1
ATOM 719 N N . PHE A 1 98 ? -6.100 -8.087 29.056 1.00 89.00 98 PHE A N 1
ATOM 720 C CA . PHE A 1 98 ? -4.693 -7.913 28.711 1.00 89.00 98 PHE A CA 1
ATOM 721 C C . PHE A 1 98 ? -4.585 -7.398 27.278 1.00 89.00 98 PHE A C 1
ATOM 723 O O . PHE A 1 98 ? -5.392 -7.774 26.430 1.00 89.00 98 PHE A O 1
ATOM 730 N N . HIS A 1 99 ? -3.572 -6.582 27.004 1.00 86.81 99 HIS A N 1
ATOM 731 C CA . HIS A 1 99 ? -3.241 -6.171 25.641 1.00 86.81 99 HIS A CA 1
ATOM 732 C C . HIS A 1 99 ? -2.769 -7.386 24.827 1.00 86.81 99 HIS A C 1
ATOM 734 O O . HIS A 1 99 ? -1.933 -8.157 25.308 1.00 86.81 99 HIS A O 1
ATOM 740 N N . SER A 1 100 ? -3.256 -7.536 23.592 1.00 83.44 100 SER A N 1
ATOM 741 C CA . SER A 1 100 ? -2.922 -8.644 22.677 1.00 83.44 100 SER A CA 1
ATOM 742 C C . SER A 1 100 ? -1.413 -8.785 22.446 1.00 83.44 100 SER A C 1
ATOM 744 O O . SER A 1 100 ? -0.874 -9.891 22.453 1.00 83.44 100 SER A O 1
ATOM 746 N N . ARG A 1 101 ? -0.728 -7.649 22.267 1.00 77.81 101 ARG A N 1
ATOM 747 C CA . ARG A 1 101 ? 0.678 -7.578 21.851 1.00 77.81 101 ARG A CA 1
ATOM 748 C C . ARG A 1 101 ? 1.670 -7.643 23.013 1.00 77.81 101 ARG A C 1
ATOM 750 O O . ARG A 1 101 ? 2.702 -8.299 22.901 1.00 77.81 101 ARG A O 1
ATOM 757 N N . THR A 1 102 ? 1.385 -6.960 24.123 1.00 84.19 102 THR A N 1
ATOM 758 C CA . THR A 1 102 ? 2.315 -6.852 25.267 1.00 84.19 102 THR A CA 1
ATOM 759 C C . THR A 1 102 ? 1.987 -7.815 26.402 1.00 84.19 102 THR A C 1
ATOM 761 O O . THR A 1 102 ? 2.804 -7.983 27.308 1.00 84.19 102 THR A O 1
ATOM 764 N N . PHE A 1 103 ? 0.802 -8.437 26.377 1.00 87.12 103 PHE A N 1
ATOM 765 C CA . PHE A 1 103 ? 0.263 -9.262 27.462 1.00 87.12 103 PHE A CA 1
ATOM 766 C C . PHE A 1 103 ? 0.214 -8.536 28.816 1.00 87.12 103 PHE A C 1
ATOM 768 O O . PHE A 1 103 ? 0.159 -9.172 29.869 1.00 87.12 103 PHE A O 1
ATOM 775 N N . GLN A 1 104 ? 0.245 -7.200 28.815 1.00 89.44 104 GLN A N 1
ATOM 776 C CA . GLN A 1 104 ? 0.159 -6.395 30.029 1.00 89.44 104 GLN A CA 1
ATOM 777 C C . GLN A 1 104 ? -1.303 -6.168 30.426 1.00 89.44 104 GLN A C 1
ATOM 779 O O . GLN A 1 104 ? -2.146 -6.041 29.531 1.00 89.44 104 GLN A O 1
ATOM 784 N N . PRO A 1 105 ? -1.619 -6.084 31.733 1.00 90.31 105 PRO A N 1
ATOM 785 C CA . PRO A 1 105 ? -2.968 -5.792 32.207 1.00 90.31 105 PRO A CA 1
ATOM 786 C C . PRO A 1 105 ? -3.515 -4.505 31.580 1.00 90.31 105 PRO A C 1
ATOM 788 O O . PRO A 1 105 ? -2.825 -3.488 31.551 1.00 90.31 105 PRO A O 1
ATOM 791 N N . MET A 1 106 ? -4.749 -4.552 31.088 1.00 86.94 106 MET A N 1
ATOM 792 C CA . MET A 1 106 ? -5.461 -3.393 30.555 1.00 86.94 106 MET A CA 1
ATOM 793 C C . MET A 1 106 ? -6.145 -2.636 31.699 1.00 86.94 106 MET A C 1
ATOM 795 O O . MET A 1 106 ? -6.731 -3.258 32.591 1.00 86.94 106 MET A O 1
ATOM 799 N N . SER A 1 107 ? -6.042 -1.304 31.706 1.00 86.56 107 SER A N 1
ATOM 800 C CA . SER A 1 107 ? -6.739 -0.470 32.690 1.00 86.56 107 SER A CA 1
ATOM 801 C C . SER A 1 107 ? -8.225 -0.358 32.343 1.00 86.56 107 SER A C 1
ATOM 803 O O . SER A 1 107 ? -8.620 -0.552 31.196 1.00 86.56 107 SER A O 1
ATOM 805 N N . SER A 1 108 ? -9.061 -0.020 33.325 1.00 80.44 108 SER A N 1
ATOM 806 C CA . SER A 1 108 ? -10.486 0.242 33.082 1.00 80.44 108 SER A CA 1
ATOM 807 C C . SER A 1 108 ? -10.704 1.409 32.115 1.00 80.44 108 SER A C 1
ATOM 809 O O . SER A 1 108 ? -11.640 1.379 31.329 1.00 80.44 108 SER A O 1
ATOM 811 N N . GLU A 1 109 ? -9.829 2.414 32.148 1.00 82.44 109 GLU A N 1
ATOM 812 C CA . GLU A 1 109 ? -9.860 3.556 31.228 1.00 82.44 109 GLU A CA 1
ATOM 813 C C . GLU A 1 109 ? -9.617 3.127 29.779 1.00 82.44 109 GLU A C 1
ATOM 815 O O . GLU A 1 109 ? -10.395 3.499 28.911 1.00 82.44 109 GLU A O 1
ATOM 820 N N . TYR A 1 110 ? -8.615 2.277 29.535 1.00 79.50 110 TYR A N 1
ATOM 821 C CA . TYR A 1 110 ? -8.362 1.721 28.203 1.00 79.50 110 TYR A CA 1
ATOM 822 C C . TYR A 1 110 ? -9.460 0.747 27.761 1.00 79.50 110 TYR A C 1
ATOM 824 O O . TYR A 1 110 ? -9.867 0.766 26.610 1.00 79.50 110 TYR A O 1
ATOM 832 N N . LEU A 1 111 ? -9.987 -0.075 28.676 1.00 82.50 111 LEU A N 1
ATOM 833 C CA . LEU A 1 111 ? -11.036 -1.054 28.365 1.00 82.50 111 LEU A CA 1
ATOM 834 C C . LEU A 1 111 ? -12.352 -0.404 27.911 1.00 82.50 111 LEU A C 1
ATOM 836 O O . LEU A 1 111 ? -13.096 -0.991 27.129 1.00 82.50 111 LEU A O 1
ATOM 840 N N . PHE A 1 112 ? -12.666 0.772 28.455 1.00 81.06 112 PHE A N 1
ATOM 841 C CA . PHE A 1 112 ? -13.865 1.538 28.112 1.00 81.06 112 PHE A CA 1
ATOM 842 C C . PHE A 1 112 ? -13.579 2.723 27.183 1.00 81.06 112 PHE A C 1
ATOM 844 O O . PHE A 1 112 ? -14.500 3.493 26.908 1.00 81.06 112 PHE A O 1
ATOM 851 N N . GLY A 1 113 ? -12.328 2.888 26.756 1.00 79.62 113 GLY A N 1
ATOM 852 C CA . GLY A 1 113 ? -11.918 3.891 25.786 1.00 79.62 113 GLY A CA 1
ATOM 853 C C . GLY A 1 113 ? -12.191 3.430 24.357 1.00 79.62 113 GLY A C 1
ATOM 854 O O . GLY A 1 113 ? -12.388 2.246 24.097 1.00 79.62 113 GLY A O 1
ATOM 855 N N . ASP A 1 114 ? -12.177 4.384 23.429 1.00 78.12 114 ASP A N 1
ATOM 856 C CA . ASP A 1 114 ? -12.348 4.121 21.993 1.00 78.12 114 ASP A CA 1
ATOM 857 C C . ASP A 1 114 ? -11.003 3.833 21.284 1.00 78.12 114 ASP A C 1
ATOM 859 O O . ASP A 1 114 ? -10.968 3.636 20.071 1.00 78.12 114 ASP A O 1
ATOM 863 N N . GLU A 1 115 ? -9.887 3.838 22.024 1.00 76.56 115 GLU A N 1
ATOM 864 C CA . GLU A 1 115 ? -8.534 3.630 21.495 1.00 76.56 115 GLU A CA 1
ATOM 865 C C . GLU A 1 115 ? -8.173 2.138 21.472 1.00 76.56 115 GLU A C 1
ATOM 867 O O . GLU A 1 115 ? -7.964 1.514 22.514 1.00 76.56 115 GLU A O 1
ATOM 872 N N . ASP A 1 116 ? -8.063 1.567 20.272 1.00 74.00 116 ASP A N 1
ATOM 873 C CA . ASP A 1 116 ? -7.628 0.186 20.066 1.00 74.00 116 ASP A CA 1
ATOM 874 C C . ASP A 1 116 ? -6.137 0.129 19.711 1.00 74.00 116 ASP A C 1
ATOM 876 O O . ASP A 1 116 ? -5.733 0.472 18.606 1.00 74.00 116 ASP A O 1
ATOM 880 N N . SER A 1 117 ? -5.309 -0.338 20.647 1.00 69.75 117 SER A N 1
ATOM 881 C CA . SER A 1 117 ? -3.856 -0.483 20.449 1.00 69.75 117 SER A CA 1
ATOM 882 C C . SER A 1 117 ? -3.444 -1.579 19.447 1.00 69.75 117 SER A C 1
ATOM 884 O O . SER A 1 117 ? -2.253 -1.730 19.165 1.00 69.75 117 SER A O 1
ATOM 886 N N . ASP A 1 118 ? -4.384 -2.403 18.964 1.00 67.81 118 ASP A N 1
ATOM 887 C CA . ASP A 1 118 ? -4.099 -3.509 18.035 1.00 67.81 118 ASP A CA 1
ATOM 888 C C . ASP A 1 118 ? -3.990 -3.053 16.564 1.00 67.81 118 ASP A C 1
ATOM 890 O O . ASP A 1 118 ? -3.522 -3.817 15.716 1.00 67.81 118 ASP A O 1
ATOM 894 N N . ASP A 1 119 ? -4.367 -1.809 16.248 1.00 64.88 119 ASP A N 1
ATOM 895 C CA . ASP A 1 119 ? -4.451 -1.290 14.875 1.00 64.88 119 ASP A CA 1
ATOM 896 C C . ASP A 1 119 ? -3.107 -0.836 14.268 1.00 64.88 119 ASP A C 1
ATOM 898 O O . ASP A 1 119 ? -3.017 -0.561 13.065 1.00 64.88 119 ASP A O 1
ATOM 902 N N . GLU A 1 120 ? -2.038 -0.810 15.067 1.00 66.69 120 GLU A N 1
ATOM 903 C CA . GLU A 1 120 ? -0.706 -0.435 14.606 1.00 66.69 120 GLU A CA 1
ATOM 904 C C . GLU A 1 120 ? -0.142 -1.491 13.640 1.00 66.69 120 GLU A C 1
ATOM 906 O O . GLU A 1 120 ? 0.388 -2.531 14.049 1.00 66.69 120 GLU A O 1
ATOM 911 N N . VAL A 1 121 ? -0.225 -1.217 12.338 1.00 70.44 121 VAL A N 1
ATOM 912 C CA . VAL A 1 121 ? 0.416 -2.016 11.286 1.00 70.44 121 VAL A CA 1
ATOM 913 C C . VAL A 1 121 ? 1.939 -1.906 11.420 1.00 70.44 121 VAL A C 1
ATOM 915 O O . VAL A 1 121 ? 2.501 -0.822 11.279 1.00 70.44 121 VAL A O 1
ATOM 918 N N . ASP A 1 122 ? 2.626 -3.033 11.638 1.00 80.62 122 ASP A N 1
ATOM 919 C CA . ASP A 1 122 ? 4.094 -3.077 11.669 1.00 80.62 122 ASP A CA 1
ATOM 920 C C . ASP A 1 122 ? 4.671 -2.900 10.251 1.00 80.62 122 ASP A C 1
ATOM 922 O O . ASP A 1 122 ? 4.886 -3.853 9.490 1.00 80.62 122 ASP A O 1
ATOM 926 N N . ASP A 1 123 ? 4.898 -1.639 9.885 1.00 80.69 123 ASP A N 1
ATOM 927 C CA . ASP A 1 123 ? 5.458 -1.241 8.596 1.00 80.69 123 ASP A CA 1
ATOM 928 C C . ASP A 1 123 ? 6.855 -1.832 8.340 1.00 80.69 123 ASP A C 1
ATOM 930 O O . ASP A 1 123 ? 7.205 -2.091 7.183 1.00 80.69 123 ASP A O 1
ATOM 934 N N . GLU A 1 124 ? 7.654 -2.076 9.385 1.00 83.19 124 GLU A N 1
ATOM 935 C CA . GLU A 1 124 ? 9.006 -2.625 9.250 1.00 83.19 124 GLU A CA 1
ATOM 936 C C . GLU A 1 124 ? 8.978 -4.111 8.887 1.00 83.19 124 GLU A C 1
ATOM 938 O O . GLU A 1 124 ? 9.759 -4.577 8.046 1.00 83.19 124 GLU A O 1
ATOM 943 N N . ILE A 1 125 ? 8.086 -4.881 9.518 1.00 85.62 125 ILE A N 1
ATOM 944 C CA . ILE A 1 125 ? 7.828 -6.274 9.145 1.00 85.62 125 ILE A CA 1
ATOM 945 C C . ILE A 1 125 ? 7.271 -6.337 7.729 1.00 85.62 125 ILE A C 1
ATOM 947 O O . ILE A 1 125 ? 7.807 -7.101 6.919 1.00 85.62 125 ILE A O 1
ATOM 951 N N . ALA A 1 126 ? 6.288 -5.497 7.403 1.00 85.69 126 ALA A N 1
ATOM 952 C CA . ALA A 1 126 ? 5.686 -5.469 6.076 1.00 85.69 126 ALA A CA 1
ATOM 953 C C . ALA A 1 126 ? 6.729 -5.204 4.974 1.00 85.69 126 ALA A C 1
ATOM 955 O O . ALA A 1 126 ? 6.794 -5.941 3.988 1.00 85.69 126 ALA A O 1
ATOM 956 N N . GLU A 1 127 ? 7.602 -4.208 5.155 1.00 87.38 127 GLU A N 1
ATOM 957 C CA . GLU A 1 127 ? 8.661 -3.890 4.190 1.00 87.38 127 GLU A CA 1
ATOM 958 C C . GLU A 1 127 ? 9.697 -5.023 4.065 1.00 87.38 127 GLU A C 1
ATOM 960 O O . GLU A 1 127 ? 10.146 -5.359 2.963 1.00 87.38 127 GLU A O 1
ATOM 965 N N . ARG A 1 128 ? 10.056 -5.673 5.180 1.00 87.38 128 ARG A N 1
ATOM 966 C CA . ARG A 1 128 ? 11.012 -6.791 5.192 1.00 87.38 128 ARG A CA 1
ATOM 967 C C . ARG A 1 128 ? 10.480 -8.017 4.458 1.00 87.38 128 ARG A C 1
ATOM 969 O O . ARG A 1 128 ? 11.218 -8.653 3.698 1.00 87.38 128 ARG A O 1
ATOM 976 N N . GLU A 1 129 ? 9.230 -8.383 4.704 1.00 90.25 129 GLU A N 1
ATOM 977 C CA . GLU A 1 129 ? 8.582 -9.509 4.033 1.00 90.25 129 GLU A CA 1
ATOM 978 C C . GLU A 1 129 ? 8.396 -9.244 2.546 1.00 90.25 129 GLU A C 1
ATOM 980 O O . GLU A 1 129 ? 8.656 -10.122 1.717 1.00 90.25 129 GLU A O 1
ATOM 985 N N . GLU A 1 130 ? 8.023 -8.018 2.200 1.00 89.50 130 GLU A N 1
ATOM 986 C CA . GLU A 1 130 ? 7.888 -7.585 0.824 1.00 89.50 130 GLU A CA 1
ATOM 987 C C . GLU A 1 130 ? 9.217 -7.639 0.073 1.00 89.50 130 GLU A C 1
ATOM 989 O O . GLU A 1 130 ? 9.287 -8.216 -1.013 1.00 89.50 130 GLU A O 1
ATOM 994 N N . LYS A 1 131 ? 10.301 -7.144 0.677 1.00 91.12 131 LYS A N 1
ATOM 995 C CA . LYS A 1 131 ? 11.642 -7.250 0.098 1.00 91.12 131 LYS A CA 1
ATOM 996 C C . LYS A 1 131 ? 12.032 -8.709 -0.147 1.00 91.12 131 LYS A C 1
ATOM 998 O O . LYS A 1 131 ? 12.500 -9.037 -1.234 1.00 91.12 131 LYS A O 1
ATOM 1003 N N . ARG A 1 132 ? 11.785 -9.608 0.817 1.00 91.38 132 ARG A N 1
ATOM 1004 C CA . ARG A 1 132 ? 12.020 -11.059 0.647 1.00 91.38 132 ARG A CA 1
ATOM 1005 C C . ARG A 1 132 ? 11.138 -11.676 -0.435 1.00 91.38 132 ARG A C 1
ATOM 1007 O O . ARG A 1 132 ? 11.541 -12.650 -1.068 1.00 91.38 132 ARG A O 1
ATOM 1014 N N . ARG A 1 133 ? 9.915 -11.176 -0.612 1.00 90.25 133 ARG A N 1
ATOM 1015 C CA . ARG A 1 133 ? 9.000 -11.623 -1.666 1.00 90.25 133 ARG A CA 1
ATOM 1016 C C . ARG A 1 133 ? 9.511 -11.199 -3.034 1.00 90.25 133 ARG A C 1
ATOM 1018 O O . ARG A 1 133 ? 9.596 -12.046 -3.916 1.00 90.25 133 ARG A O 1
ATOM 1025 N N . LEU A 1 134 ? 9.874 -9.926 -3.173 1.00 92.00 134 LEU A N 1
ATOM 1026 C CA . LEU A 1 134 ? 10.347 -9.350 -4.424 1.00 92.00 134 LEU A CA 1
ATOM 1027 C C . LEU A 1 134 ? 11.684 -9.948 -4.869 1.00 92.00 134 LEU A C 1
ATOM 1029 O O . LEU A 1 134 ? 11.920 -10.120 -6.061 1.00 92.00 134 LEU A O 1
ATOM 1033 N N . ASP A 1 135 ? 12.541 -10.325 -3.921 1.00 90.94 135 ASP A N 1
ATOM 1034 C CA . ASP A 1 135 ? 13.837 -10.931 -4.223 1.00 90.94 135 ASP A CA 1
ATOM 1035 C C . ASP A 1 135 ? 13.712 -12.240 -5.022 1.00 90.94 135 ASP A C 1
ATOM 1037 O O . ASP A 1 135 ? 14.533 -12.507 -5.897 1.00 90.94 135 ASP A O 1
ATOM 1041 N N . ARG A 1 136 ? 12.621 -12.996 -4.817 1.00 92.31 136 ARG A N 1
ATOM 1042 C CA . ARG A 1 136 ? 12.351 -14.262 -5.519 1.00 92.31 136 ARG A CA 1
ATOM 1043 C C . ARG A 1 136 ? 12.006 -14.111 -7.004 1.00 92.31 136 ARG A C 1
ATOM 1045 O O . ARG A 1 136 ? 12.014 -15.119 -7.706 1.00 92.31 136 ARG A O 1
ATOM 1052 N N . PHE A 1 137 ? 11.691 -12.909 -7.490 1.00 88.56 137 PHE A N 1
ATOM 1053 C CA . PHE A 1 137 ? 11.417 -12.690 -8.915 1.00 88.56 137 PHE A CA 1
ATOM 1054 C C . PHE A 1 137 ? 12.722 -12.733 -9.714 1.00 88.56 137 PHE A C 1
ATOM 1056 O O . PHE A 1 137 ? 13.607 -11.904 -9.515 1.00 88.56 137 PHE A O 1
ATOM 1063 N N . VAL A 1 138 ? 12.867 -13.721 -10.595 1.00 89.81 138 VAL A N 1
ATOM 1064 C CA . VAL A 1 138 ? 14.076 -13.909 -11.423 1.00 89.81 138 VAL A CA 1
ATOM 1065 C C . VAL A 1 138 ? 14.031 -13.036 -12.682 1.00 89.81 138 VAL A C 1
ATOM 1067 O O . VAL A 1 138 ? 15.065 -12.674 -13.232 1.00 89.81 138 VAL A O 1
ATOM 1070 N N . ASP A 1 139 ? 12.825 -12.691 -13.117 1.00 90.94 139 ASP A N 1
ATOM 1071 C CA . ASP A 1 139 ? 12.507 -11.880 -14.289 1.00 90.94 139 ASP A CA 1
ATOM 1072 C C . ASP A 1 139 ? 12.588 -10.369 -14.035 1.00 90.94 139 ASP A C 1
ATOM 1074 O O . ASP A 1 139 ? 12.778 -9.607 -14.979 1.00 90.94 139 ASP A O 1
ATOM 1078 N N . ALA A 1 140 ? 12.491 -9.932 -12.778 1.00 88.69 140 ALA A N 1
ATOM 1079 C CA . ALA A 1 140 ? 12.614 -8.527 -12.410 1.00 88.69 140 ALA A CA 1
ATOM 1080 C C . ALA A 1 140 ? 14.071 -8.131 -12.123 1.00 88.69 140 ALA A C 1
ATOM 1082 O O . ALA A 1 140 ? 14.781 -8.763 -11.332 1.00 88.69 140 ALA A O 1
ATOM 1083 N N . THR A 1 141 ? 14.501 -7.014 -12.701 1.00 88.94 141 THR A N 1
ATOM 1084 C CA . THR A 1 141 ? 15.788 -6.381 -12.400 1.00 88.94 141 THR A CA 1
ATOM 1085 C C . THR A 1 141 ? 15.805 -5.778 -10.989 1.00 88.94 141 THR A C 1
ATOM 1087 O O . THR A 1 141 ? 14.769 -5.496 -10.383 1.00 88.94 141 THR A O 1
ATOM 1090 N N . GLN A 1 142 ? 17.001 -5.513 -10.450 1.00 87.56 142 GLN A N 1
ATOM 1091 C CA . GLN A 1 142 ? 17.148 -4.926 -9.111 1.00 87.56 142 GLN A CA 1
ATOM 1092 C C . GLN A 1 142 ? 16.465 -3.550 -8.979 1.00 87.56 142 GLN A C 1
ATOM 1094 O O . GLN A 1 142 ? 15.908 -3.232 -7.928 1.00 87.56 142 GLN A O 1
ATOM 1099 N N . HIS A 1 143 ? 16.488 -2.741 -10.041 1.00 84.81 143 HIS A N 1
ATOM 1100 C CA . HIS A 1 143 ? 15.869 -1.414 -10.057 1.00 84.81 143 HIS A CA 1
ATOM 1101 C C . HIS A 1 143 ? 14.340 -1.504 -10.103 1.00 84.81 143 HIS A C 1
ATOM 1103 O O . HIS A 1 143 ? 13.672 -0.767 -9.383 1.00 84.81 143 HIS A O 1
ATOM 1109 N N . GLU A 1 144 ? 13.779 -2.449 -10.863 1.00 88.19 144 GLU A N 1
ATOM 1110 C CA . GLU A 1 144 ? 12.334 -2.718 -10.863 1.00 88.19 144 GLU A CA 1
ATOM 1111 C C . GLU A 1 144 ? 11.864 -3.195 -9.490 1.00 88.19 144 GLU A C 1
ATOM 1113 O O . GLU A 1 144 ? 10.904 -2.650 -8.953 1.00 88.19 144 GLU A O 1
ATOM 1118 N N . LYS A 1 145 ? 12.596 -4.126 -8.864 1.00 91.06 145 LYS A N 1
ATOM 1119 C CA . LYS A 1 145 ? 12.316 -4.559 -7.486 1.00 91.06 145 LYS A CA 1
ATOM 1120 C C . LYS A 1 145 ? 12.362 -3.385 -6.502 1.00 91.06 145 LYS A C 1
ATOM 1122 O O . LYS A 1 145 ? 11.494 -3.290 -5.638 1.00 91.06 145 LYS A O 1
ATOM 1127 N N . ARG A 1 146 ? 13.333 -2.466 -6.636 1.00 88.31 146 ARG A N 1
ATOM 1128 C CA . ARG A 1 146 ? 13.415 -1.244 -5.809 1.00 88.31 146 ARG A CA 1
ATOM 1129 C C . ARG A 1 146 ? 12.202 -0.339 -6.031 1.00 88.31 146 ARG A C 1
ATOM 1131 O O . ARG A 1 146 ? 11.613 0.110 -5.055 1.00 88.31 146 ARG A O 1
ATOM 1138 N N . LEU A 1 147 ? 11.801 -0.103 -7.280 1.00 89.50 147 LEU A N 1
ATOM 1139 C CA . LEU A 1 147 ? 10.631 0.717 -7.601 1.00 89.50 147 LEU A CA 1
ATOM 1140 C C . LEU A 1 147 ? 9.340 0.109 -7.038 1.00 89.50 147 LEU A C 1
ATOM 1142 O O . LEU A 1 147 ? 8.543 0.817 -6.427 1.00 89.50 147 LEU A O 1
ATOM 1146 N N . MET A 1 148 ? 9.158 -1.201 -7.210 1.00 91.38 148 MET A N 1
ATOM 1147 C CA . MET A 1 148 ? 8.011 -1.940 -6.682 1.00 91.38 148 MET A CA 1
ATOM 1148 C C . MET A 1 148 ? 7.931 -1.834 -5.157 1.00 91.38 148 MET A C 1
ATOM 1150 O O . MET A 1 148 ? 6.864 -1.527 -4.632 1.00 91.38 148 MET A O 1
ATOM 1154 N N . LEU A 1 149 ? 9.058 -2.021 -4.458 1.00 91.31 149 LEU A N 1
ATOM 1155 C CA . LEU A 1 149 ? 9.133 -1.898 -3.000 1.00 91.31 149 LEU A CA 1
ATOM 1156 C C . LEU A 1 149 ? 8.744 -0.487 -2.530 1.00 91.31 149 LEU A C 1
ATOM 1158 O O . LEU A 1 149 ? 7.922 -0.345 -1.627 1.00 91.31 149 LEU A O 1
ATOM 1162 N N . LEU A 1 150 ? 9.293 0.557 -3.166 1.00 91.19 150 LEU A N 1
ATOM 1163 C CA . LEU A 1 150 ? 8.967 1.949 -2.838 1.00 91.19 150 LEU A CA 1
ATOM 1164 C C . LEU A 1 150 ? 7.474 2.233 -3.052 1.00 91.19 150 LEU A C 1
ATOM 1166 O O . LEU A 1 150 ? 6.814 2.780 -2.170 1.00 91.19 150 LEU A O 1
ATOM 1170 N N . TRP A 1 151 ? 6.925 1.828 -4.200 1.00 92.12 151 TRP A N 1
ATOM 1171 C CA . TRP A 1 151 ? 5.522 2.067 -4.538 1.00 92.12 151 TRP A CA 1
ATOM 1172 C C . TRP A 1 151 ? 4.557 1.339 -3.601 1.00 92.12 151 TRP A C 1
ATOM 1174 O O . TRP A 1 151 ? 3.556 1.904 -3.160 1.00 92.12 151 TRP A O 1
ATOM 1184 N N . ASN A 1 152 ? 4.844 0.086 -3.265 1.00 91.00 152 ASN A N 1
ATOM 1185 C CA . ASN A 1 152 ? 3.986 -0.682 -2.376 1.00 91.00 152 ASN A CA 1
ATOM 1186 C C . ASN A 1 152 ? 4.063 -0.185 -0.925 1.00 91.00 152 ASN A C 1
ATOM 1188 O O . ASN A 1 152 ? 3.022 -0.087 -0.273 1.00 91.00 152 ASN A O 1
ATOM 1192 N N . SER A 1 153 ? 5.245 0.232 -0.455 1.00 90.50 153 SER A N 1
ATOM 1193 C CA . SER A 1 153 ? 5.392 0.914 0.838 1.00 90.50 153 SER A CA 1
ATOM 1194 C C . SER A 1 153 ? 4.602 2.221 0.884 1.00 90.50 153 SER A C 1
ATOM 1196 O O . SER A 1 153 ? 3.856 2.461 1.835 1.00 90.50 153 SER A O 1
ATOM 1198 N N . PHE A 1 154 ? 4.665 3.019 -0.184 1.00 91.56 154 PHE A N 1
ATOM 1199 C CA . PHE A 1 154 ? 3.884 4.245 -0.315 1.00 91.56 154 PHE A CA 1
ATOM 1200 C C . PHE A 1 154 ? 2.371 3.985 -0.258 1.00 91.56 154 PHE A C 1
ATOM 1202 O O . PHE A 1 154 ? 1.678 4.592 0.558 1.00 91.56 154 PHE A O 1
ATOM 1209 N N . LYS A 1 155 ? 1.853 3.050 -1.067 1.00 90.12 155 LYS A N 1
ATOM 1210 C CA . LYS A 1 155 ? 0.416 2.720 -1.087 1.00 90.12 155 LYS A CA 1
ATOM 1211 C C . LYS A 1 155 ? -0.102 2.255 0.270 1.00 90.12 155 LYS A C 1
ATOM 1213 O O . LYS A 1 155 ? -1.218 2.617 0.632 1.00 90.12 155 LYS A O 1
ATOM 1218 N N . ARG A 1 156 ? 0.690 1.465 1.005 1.00 88.12 156 ARG A N 1
ATOM 1219 C CA . ARG A 1 156 ? 0.326 0.963 2.337 1.00 88.12 156 ARG A CA 1
ATOM 1220 C C . ARG A 1 156 ? 0.231 2.107 3.343 1.00 88.12 156 ARG A C 1
ATOM 1222 O O . ARG A 1 156 ? -0.822 2.292 3.943 1.00 88.12 156 ARG A O 1
ATOM 1229 N N . LYS A 1 157 ? 1.289 2.919 3.446 1.00 88.56 157 LYS A N 1
ATOM 1230 C CA . LYS A 1 157 ? 1.375 4.046 4.390 1.00 88.56 157 LYS A CA 1
ATOM 1231 C C . LYS A 1 157 ? 0.328 5.125 4.116 1.00 88.56 157 LYS A C 1
ATOM 1233 O O . LYS A 1 157 ? -0.233 5.687 5.045 1.00 88.56 157 LYS A O 1
ATOM 1238 N N . GLN A 1 158 ? 0.040 5.394 2.843 1.00 88.31 158 GLN A N 1
ATOM 1239 C CA . GLN A 1 158 ? -0.949 6.394 2.425 1.00 88.31 158 GLN A CA 1
ATOM 1240 C C . GLN A 1 158 ? -2.365 5.819 2.244 1.00 88.31 158 GLN A C 1
ATOM 1242 O O . GLN A 1 158 ? -3.267 6.550 1.844 1.00 88.31 158 GLN A O 1
ATOM 1247 N N . ARG A 1 159 ? -2.569 4.515 2.507 1.00 85.19 159 ARG A N 1
ATOM 1248 C CA . ARG A 1 159 ? -3.852 3.796 2.373 1.00 85.19 159 ARG A CA 1
ATOM 1249 C C . ARG A 1 159 ? -4.570 4.099 1.049 1.00 85.19 159 ARG A C 1
ATOM 1251 O O . ARG A 1 159 ? -5.756 4.427 1.012 1.00 85.19 159 ARG A O 1
ATOM 1258 N N . VAL A 1 160 ? -3.842 3.994 -0.062 1.00 88.12 160 VAL A N 1
ATOM 1259 C CA . VAL A 1 160 ? -4.393 4.223 -1.407 1.00 88.12 160 VAL A CA 1
ATOM 1260 C C . VAL A 1 160 ? -5.281 3.036 -1.791 1.00 88.12 160 VAL A C 1
ATOM 1262 O O . VAL A 1 160 ? -4.771 1.992 -2.191 1.00 88.12 160 VAL A O 1
ATOM 1265 N N . VAL A 1 161 ? -6.602 3.186 -1.637 1.00 86.69 161 VAL A N 1
ATOM 1266 C CA . VAL A 1 161 ? -7.588 2.113 -1.893 1.00 86.69 161 VAL A CA 1
ATOM 1267 C C . VAL A 1 161 ? -8.433 2.358 -3.150 1.00 86.69 161 VAL A C 1
ATOM 1269 O O . VAL A 1 161 ? -8.784 1.401 -3.831 1.00 86.69 161 VAL A O 1
ATOM 1272 N N . ALA A 1 162 ? -8.755 3.615 -3.476 1.00 89.44 162 ALA A N 1
ATOM 1273 C CA . ALA A 1 162 ? -9.648 3.960 -4.585 1.00 89.44 162 ALA A CA 1
ATOM 1274 C C . ALA A 1 162 ? -8.886 4.360 -5.858 1.00 89.44 162 ALA A C 1
ATOM 1276 O O . ALA A 1 162 ? -7.897 5.092 -5.786 1.00 89.44 162 ALA A O 1
ATOM 1277 N N . ASP A 1 163 ? -9.410 3.982 -7.027 1.00 86.38 163 ASP A N 1
ATOM 1278 C CA . ASP A 1 163 ? -8.822 4.335 -8.331 1.00 86.38 163 ASP A CA 1
ATOM 1279 C C . ASP A 1 163 ? -8.732 5.853 -8.544 1.00 86.38 163 ASP A C 1
ATOM 1281 O O . ASP A 1 163 ? -7.766 6.358 -9.118 1.00 86.38 163 ASP A O 1
ATOM 1285 N N . GLY A 1 164 ? -9.690 6.607 -7.994 1.00 89.31 164 GLY A N 1
ATOM 1286 C CA . GLY A 1 164 ? -9.675 8.071 -8.015 1.00 89.31 164 GLY A CA 1
ATOM 1287 C C . GLY A 1 164 ? -8.463 8.692 -7.308 1.00 89.31 164 GLY A C 1
ATOM 1288 O O . GLY A 1 164 ? -8.117 9.837 -7.586 1.00 89.31 164 GLY A O 1
ATOM 1289 N N . HIS A 1 165 ? -7.779 7.948 -6.434 1.00 90.88 165 HIS A N 1
ATOM 1290 C CA . HIS A 1 165 ? -6.565 8.414 -5.765 1.00 90.88 165 HIS A CA 1
ATOM 1291 C C . HIS A 1 165 ? -5.307 8.227 -6.616 1.00 90.88 165 HIS A C 1
ATOM 1293 O O . HIS A 1 165 ? -4.302 8.862 -6.314 1.00 90.88 165 HIS A O 1
ATOM 1299 N N . ILE A 1 166 ? -5.325 7.391 -7.662 1.00 90.38 166 ILE A N 1
ATOM 1300 C CA . ILE A 1 166 ? -4.125 7.051 -8.446 1.00 90.38 166 ILE A CA 1
ATOM 1301 C C . ILE A 1 166 ? -3.435 8.288 -9.043 1.00 90.38 166 ILE A C 1
ATOM 1303 O O . ILE A 1 166 ? -2.217 8.389 -8.885 1.00 90.38 166 ILE A O 1
ATOM 1307 N N . PRO A 1 167 ? -4.152 9.267 -9.640 1.00 89.69 167 PRO A N 1
ATOM 1308 C CA . PRO A 1 167 ? -3.535 10.504 -10.111 1.00 89.69 167 PRO A CA 1
ATOM 1309 C C . PRO A 1 167 ? -2.716 11.223 -9.030 1.00 89.69 167 PRO A C 1
ATOM 1311 O O . PRO A 1 167 ? -1.524 11.479 -9.201 1.00 89.69 167 PRO A O 1
ATOM 1314 N N . TRP A 1 168 ? -3.347 11.483 -7.886 1.00 91.62 168 TRP A N 1
ATOM 1315 C CA . TRP A 1 168 ? -2.710 12.142 -6.750 1.00 91.62 168 TRP A CA 1
ATOM 1316 C C . TRP A 1 168 ? -1.569 11.299 -6.166 1.00 91.62 168 TRP A C 1
ATOM 1318 O O . TRP A 1 168 ? -0.496 11.818 -5.869 1.00 91.62 168 TRP A O 1
ATOM 1328 N N . ALA A 1 169 ? -1.772 9.988 -6.041 1.00 91.31 169 ALA A N 1
ATOM 1329 C CA . ALA A 1 169 ? -0.802 9.056 -5.488 1.00 91.31 169 ALA A CA 1
ATOM 1330 C C . ALA A 1 169 ? 0.481 9.024 -6.325 1.00 91.31 169 ALA A C 1
ATOM 1332 O O . ALA A 1 169 ? 1.571 9.030 -5.760 1.00 91.31 169 ALA A O 1
ATOM 1333 N N . CYS A 1 170 ? 0.371 9.036 -7.657 1.00 90.31 170 CYS A N 1
ATOM 1334 C CA . CYS A 1 170 ? 1.528 9.123 -8.543 1.00 90.31 170 CYS A CA 1
ATOM 1335 C C . CYS A 1 170 ? 2.297 10.437 -8.348 1.00 90.31 170 CYS A C 1
ATOM 1337 O O . CYS A 1 170 ? 3.521 10.409 -8.240 1.00 90.31 170 CYS A O 1
ATOM 1339 N N . GLU A 1 171 ? 1.604 11.574 -8.251 1.00 88.62 171 GLU A N 1
ATOM 1340 C CA . GLU A 1 171 ? 2.237 12.880 -8.023 1.00 88.62 171 GLU A CA 1
ATOM 1341 C C . GLU A 1 171 ? 2.949 12.949 -6.661 1.00 88.62 171 GLU A C 1
ATOM 1343 O O . GLU A 1 171 ? 4.124 13.328 -6.568 1.00 88.62 171 GLU A O 1
ATOM 1348 N N . ALA A 1 172 ? 2.262 12.527 -5.601 1.00 90.56 172 ALA A N 1
ATOM 1349 C CA . ALA A 1 172 ? 2.797 12.487 -4.248 1.00 90.56 172 ALA A CA 1
ATOM 1350 C C . 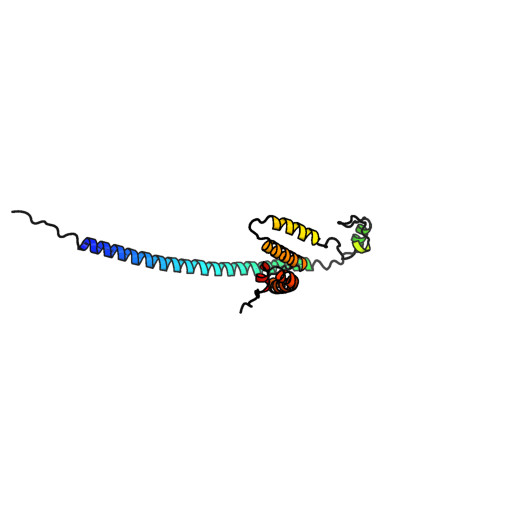ALA A 1 172 ? 3.991 11.524 -4.134 1.00 90.56 172 ALA A C 1
ATOM 1352 O O . ALA A 1 172 ? 5.019 11.881 -3.557 1.00 90.56 172 ALA A O 1
ATOM 1353 N N . PHE A 1 173 ? 3.907 10.341 -4.746 1.00 91.88 173 PHE A N 1
ATOM 1354 C CA . PHE A 1 173 ? 4.993 9.363 -4.791 1.00 91.88 173 PHE A CA 1
ATOM 1355 C C . PHE A 1 173 ? 6.228 9.895 -5.521 1.00 91.88 173 PHE A C 1
ATOM 1357 O O . PHE A 1 173 ? 7.342 9.811 -4.998 1.00 91.88 173 PHE A O 1
ATOM 1364 N N . SER A 1 174 ? 6.044 10.491 -6.705 1.00 89.31 174 SER A N 1
ATOM 1365 C CA . SER A 1 174 ? 7.139 11.101 -7.464 1.00 89.31 174 SER A CA 1
ATOM 1366 C C . SER A 1 174 ? 7.819 12.232 -6.699 1.00 89.31 174 SER A C 1
ATOM 1368 O O . SER A 1 174 ? 9.032 12.413 -6.815 1.00 89.31 174 SER A O 1
ATOM 1370 N N . THR A 1 175 ? 7.053 12.973 -5.899 1.00 88.31 175 THR A N 1
ATOM 1371 C CA . THR A 1 175 ? 7.574 14.056 -5.061 1.00 88.31 175 THR A CA 1
ATOM 1372 C C . THR A 1 175 ? 8.357 13.508 -3.870 1.00 88.31 175 THR A C 1
ATOM 1374 O O . THR A 1 175 ? 9.468 13.972 -3.610 1.00 88.31 175 THR A O 1
ATOM 1377 N N . LEU A 1 176 ? 7.823 12.489 -3.191 1.00 90.56 176 LEU A N 1
ATOM 1378 C CA . LEU A 1 176 ? 8.437 11.865 -2.018 1.00 90.56 176 LEU A CA 1
ATOM 1379 C C . LEU A 1 176 ? 9.773 11.182 -2.346 1.00 90.56 176 LEU A C 1
ATOM 1381 O O . LEU A 1 176 ? 10.753 11.370 -1.630 1.00 90.56 176 LEU A O 1
ATOM 1385 N N . HIS A 1 177 ? 9.834 10.440 -3.453 1.00 88.69 177 HIS A N 1
ATOM 1386 C CA . HIS A 1 177 ? 11.009 9.654 -3.860 1.00 88.69 177 HIS A CA 1
ATOM 1387 C C . HIS A 1 177 ? 11.883 10.354 -4.902 1.00 88.69 177 HIS A C 1
ATOM 1389 O O . HIS A 1 177 ? 12.712 9.733 -5.570 1.00 88.69 177 HIS A O 1
ATOM 1395 N N . ARG A 1 178 ? 11.735 11.676 -5.046 1.00 85.00 178 ARG A N 1
ATOM 1396 C CA . ARG A 1 178 ? 12.474 12.452 -6.046 1.00 85.00 178 ARG A CA 1
ATOM 1397 C C . ARG A 1 178 ? 13.988 12.253 -5.942 1.00 85.00 178 ARG A C 1
ATOM 1399 O O . ARG A 1 178 ? 14.650 12.150 -6.970 1.00 85.00 178 ARG A O 1
ATOM 1406 N N . LEU A 1 179 ? 14.537 12.211 -4.727 1.00 84.56 179 LEU A N 1
ATOM 1407 C CA . LEU A 1 179 ? 15.975 12.014 -4.513 1.00 84.56 179 LEU A CA 1
ATOM 1408 C C . LEU A 1 179 ? 16.415 10.584 -4.857 1.00 84.56 179 LEU A C 1
ATOM 1410 O O . LEU A 1 179 ? 17.403 10.429 -5.572 1.00 84.56 179 LEU A O 1
ATOM 1414 N N . ASP A 1 180 ? 15.636 9.570 -4.463 1.00 83.44 180 ASP A N 1
ATOM 1415 C CA . ASP A 1 180 ? 15.882 8.163 -4.820 1.00 83.44 180 ASP A CA 1
ATOM 1416 C C . ASP A 1 180 ? 15.983 7.968 -6.344 1.00 83.44 180 ASP A C 1
ATOM 1418 O O . ASP A 1 180 ? 16.827 7.215 -6.842 1.00 83.44 180 ASP A O 1
ATOM 1422 N N . PHE A 1 181 ? 15.137 8.676 -7.101 1.00 83.69 181 PHE A N 1
ATOM 1423 C CA . PHE A 1 181 ? 15.123 8.626 -8.565 1.00 83.69 181 PHE A CA 1
ATOM 1424 C C . PHE A 1 181 ? 16.251 9.409 -9.231 1.00 83.69 181 PHE A C 1
ATOM 1426 O O . PHE A 1 181 ? 16.622 9.099 -10.361 1.00 83.69 181 PHE A O 1
ATOM 1433 N N . LEU A 1 182 ? 16.779 10.440 -8.572 1.00 80.25 182 LEU A N 1
ATOM 1434 C CA . LEU A 1 182 ? 17.913 11.204 -9.088 1.00 80.25 182 LEU A CA 1
ATOM 1435 C C . LEU A 1 182 ? 19.241 10.480 -8.860 1.00 80.25 182 LEU A C 1
ATOM 1437 O O . LEU A 1 182 ? 20.144 10.620 -9.681 1.00 80.25 182 LEU A O 1
ATOM 1441 N N . GLU A 1 183 ? 19.345 9.710 -7.778 1.00 77.12 183 GLU A N 1
ATOM 1442 C CA . GLU A 1 183 ? 20.533 8.922 -7.443 1.00 77.12 183 GLU A CA 1
ATOM 1443 C C . GLU A 1 183 ? 20.676 7.665 -8.317 1.00 77.12 183 GLU A C 1
ATOM 1445 O O . GLU A 1 183 ? 21.792 7.228 -8.584 1.00 77.12 183 GLU A O 1
ATOM 1450 N N . SER A 1 184 ? 19.562 7.112 -8.813 1.00 75.44 184 SER A N 1
ATOM 1451 C CA . SER A 1 184 ? 19.556 5.9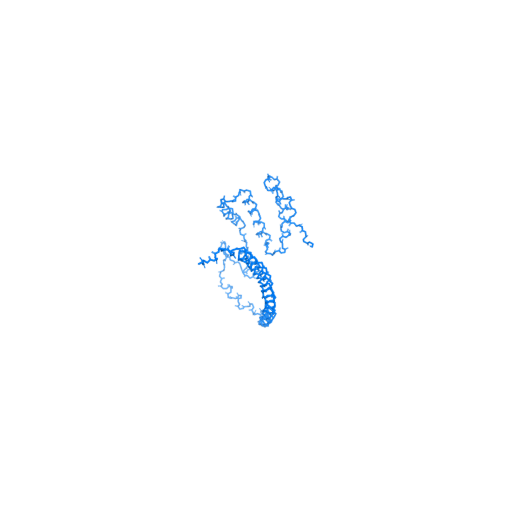12 -9.662 1.00 75.44 184 SER A CA 1
ATOM 1452 C C . SER A 1 184 ? 19.254 6.273 -11.128 1.00 75.44 184 SER A C 1
ATOM 1454 O O . SER A 1 184 ? 18.093 6.559 -11.449 1.00 75.44 184 SER A O 1
ATOM 1456 N N . PRO A 1 185 ? 20.242 6.249 -12.045 1.00 71.12 185 PRO A N 1
ATOM 1457 C CA . PRO A 1 185 ? 20.049 6.565 -13.466 1.00 71.12 185 PRO A CA 1
ATOM 1458 C C . PRO A 1 185 ? 18.891 5.799 -14.123 1.00 71.12 185 PRO A C 1
ATOM 1460 O O . PRO A 1 185 ? 18.157 6.350 -14.941 1.00 71.12 185 PRO A O 1
ATOM 1463 N N . GLU A 1 186 ? 18.698 4.547 -13.717 1.00 72.94 186 GLU A N 1
ATOM 1464 C CA . GLU A 1 186 ? 17.700 3.605 -14.217 1.00 72.94 186 GLU A CA 1
ATOM 1465 C C . GLU A 1 186 ? 16.282 3.942 -13.731 1.00 72.94 186 GLU A C 1
ATOM 1467 O O . GLU A 1 186 ? 15.304 3.656 -14.421 1.00 72.94 186 GLU A O 1
ATOM 1472 N N . LEU A 1 187 ? 16.151 4.591 -12.566 1.00 68.88 187 LEU A N 1
ATOM 1473 C CA . LEU A 1 187 ? 14.856 5.018 -12.027 1.00 68.88 187 LEU A CA 1
ATOM 1474 C C . LEU A 1 187 ? 14.424 6.395 -12.543 1.00 68.88 187 LEU A C 1
ATOM 1476 O O . LEU A 1 187 ? 13.241 6.739 -12.508 1.00 68.88 187 LEU A O 1
ATOM 1480 N N . ARG A 1 188 ? 15.364 7.174 -13.085 1.00 69.50 188 ARG A N 1
ATOM 1481 C CA . ARG A 1 188 ? 15.124 8.527 -13.597 1.00 69.50 188 ARG A CA 1
ATOM 1482 C C . ARG A 1 188 ? 14.086 8.576 -14.721 1.00 69.50 188 ARG A C 1
ATOM 1484 O O . ARG A 1 188 ? 13.379 9.575 -14.858 1.00 69.50 188 ARG A O 1
ATOM 1491 N N .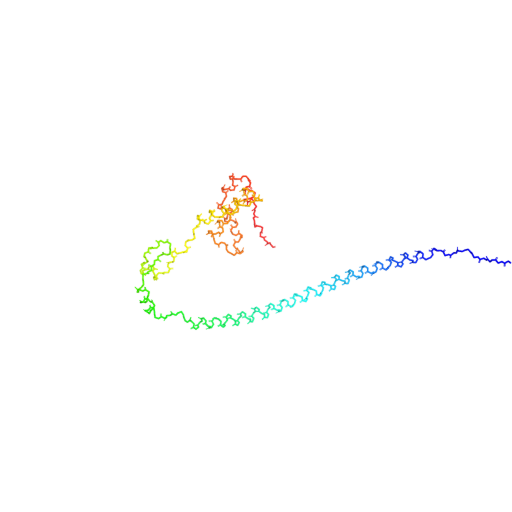 MET A 1 189 ? 13.944 7.488 -15.483 1.00 67.12 189 MET A N 1
ATOM 1492 C CA . MET A 1 189 ? 12.905 7.337 -16.509 1.00 67.12 189 MET A CA 1
ATOM 1493 C C . MET A 1 189 ? 11.486 7.480 -15.931 1.00 67.12 189 MET A C 1
ATOM 1495 O O . MET A 1 189 ? 10.604 8.015 -16.604 1.00 67.12 189 MET A O 1
ATOM 1499 N N . TYR A 1 190 ? 11.268 7.048 -14.686 1.00 64.94 190 TYR A N 1
ATOM 1500 C CA . TYR A 1 190 ? 9.963 7.083 -14.020 1.00 64.94 190 TYR A CA 1
ATOM 1501 C C . TYR A 1 190 ? 9.652 8.444 -13.382 1.00 64.94 190 TYR A C 1
ATOM 1503 O O . TYR A 1 190 ? 8.485 8.781 -13.218 1.00 64.94 190 TYR A O 1
ATOM 1511 N N . ALA A 1 191 ? 10.670 9.261 -13.089 1.00 62.94 191 ALA A N 1
ATOM 1512 C CA . ALA A 1 191 ? 10.503 10.610 -12.534 1.00 62.94 191 ALA A CA 1
ATOM 1513 C C . ALA A 1 191 ? 10.145 11.677 -13.586 1.00 62.94 191 ALA A C 1
ATOM 1515 O O . ALA A 1 191 ? 9.681 12.761 -13.245 1.00 62.94 191 ALA A O 1
ATOM 1516 N N . SER A 1 192 ? 10.412 11.398 -14.865 1.00 56.25 192 SER A N 1
ATOM 1517 C CA . SER A 1 192 ? 10.321 12.373 -15.959 1.00 56.25 192 SER A CA 1
ATOM 1518 C C . SER A 1 192 ? 8.999 12.337 -16.728 1.00 56.25 192 SER A C 1
ATOM 1520 O O . SER A 1 192 ? 8.745 13.252 -17.514 1.00 56.25 192 SER A O 1
ATOM 1522 N N . LYS A 1 193 ? 8.183 11.289 -16.583 1.00 53.75 193 LYS A N 1
ATOM 1523 C CA . LYS A 1 193 ? 6.927 11.185 -17.329 1.00 53.75 193 LYS A CA 1
ATOM 1524 C C . LYS A 1 193 ? 5.799 11.797 -16.502 1.00 53.75 193 LYS A C 1
ATOM 1526 O O . LYS A 1 193 ? 5.545 11.299 -15.408 1.00 53.75 193 LYS A O 1
ATOM 1531 N N . PRO A 1 194 ? 5.090 12.826 -16.999 1.00 51.12 194 PRO A N 1
ATOM 1532 C CA . PRO A 1 194 ? 3.817 13.192 -16.409 1.00 51.12 194 PRO A CA 1
ATOM 1533 C C . PRO A 1 194 ? 2.878 12.002 -16.636 1.00 51.12 194 PRO A C 1
ATOM 1535 O O . PRO A 1 194 ? 2.385 11.792 -17.740 1.00 51.12 194 PRO A O 1
ATOM 1538 N N . PHE A 1 195 ? 2.657 11.191 -15.600 1.00 52.75 195 PHE A N 1
ATOM 1539 C CA . PHE A 1 195 ? 1.709 10.067 -15.618 1.00 52.75 195 PHE A CA 1
ATOM 1540 C C . PHE A 1 195 ? 0.243 10.521 -15.735 1.00 52.75 195 PHE A C 1
ATOM 1542 O O . PHE A 1 195 ? -0.673 9.710 -15.671 1.00 52.75 195 PHE A O 1
ATOM 1549 N N . LEU A 1 196 ? 0.013 11.816 -15.954 1.00 44.53 196 LEU A N 1
ATOM 1550 C CA . LEU A 1 196 ? -1.289 12.432 -16.114 1.00 44.53 196 LEU A CA 1
ATOM 1551 C C . LEU A 1 196 ? -1.241 13.378 -17.308 1.00 44.53 196 LEU A C 1
ATOM 1553 O O . LEU A 1 196 ? -0.961 14.567 -17.188 1.00 44.53 196 LEU A O 1
ATOM 1557 N N . SER A 1 197 ? -1.537 12.830 -18.482 1.00 41.12 197 SER A N 1
ATOM 1558 C CA . SER A 1 197 ? -2.285 13.620 -19.455 1.00 41.12 197 SER A CA 1
ATOM 1559 C C . SER A 1 197 ? -3.732 13.603 -18.960 1.00 41.12 197 SER A C 1
ATOM 1561 O O . SER A 1 197 ? -4.271 12.505 -18.808 1.00 41.12 197 SER A O 1
ATOM 1563 N N . PRO A 1 198 ? -4.372 14.748 -18.668 1.00 39.28 198 PRO A N 1
ATOM 1564 C CA . PRO A 1 198 ? -5.807 14.753 -18.434 1.00 39.28 198 PRO A CA 1
ATOM 1565 C C . PRO A 1 198 ? -6.461 14.199 -19.700 1.00 39.28 198 PRO A C 1
ATOM 1567 O O . PRO A 1 198 ? -6.228 14.741 -20.784 1.00 39.28 198 PRO A O 1
ATOM 1570 N N . CYS A 1 199 ? -7.226 13.111 -19.582 1.00 35.41 199 CYS A N 1
ATOM 1571 C CA . CYS A 1 199 ? -8.181 12.762 -20.627 1.00 35.41 199 CYS A CA 1
ATOM 1572 C C . CYS A 1 199 ? -9.068 13.995 -20.830 1.00 35.41 199 CYS A C 1
ATOM 1574 O O . CYS A 1 199 ? -9.745 14.428 -19.897 1.00 35.41 199 CYS A O 1
ATOM 1576 N N . LYS A 1 200 ? -8.954 14.608 -22.009 1.00 39.34 200 LYS A N 1
ATOM 1577 C CA . LYS A 1 200 ? -9.906 15.596 -22.511 1.00 39.34 200 LYS A CA 1
ATOM 1578 C C . LYS A 1 200 ? -11.024 14.873 -23.233 1.00 39.34 200 LYS A C 1
ATOM 1580 O O . LYS A 1 200 ? -10.699 13.870 -23.906 1.00 39.34 200 LYS A O 1
#

InterPro domains:
  IPR019135 Polycomb protein, VEFS-Box [PF09733] (90-189)

Secondary structure (DSSP, 8-state):
---------SHHHHHHHHHHHHHHHHHHHHHHHHHHHHHHHHHHHHHHHHHHHHHHHHHHTHHHHHHHHHHHHHHHSS-S----HHHHHHHHHTS--B-TTT-PBPPHHHHTSS--GGG---HHHHHHHHHHHHHT-SSS-HHHHHHHHHHHHHHHHTT--SGGGHHHHHHHHHHHTHHHHHH-TTTHHHHSS-S-----

Foldseek 3Di:
DDDDDDDDDDDVVVVCVVVVVVVCVVVVVVVCCVCVVVVCCVVPPVVCVVCVVVVCVVCPPVVCVVVVVVVVVVVVVVDVDVPPPVPVLVVVVVDWDAQPPPRHTDDSCRVPDPDRPVPDDPLVVVLVVLLVVLVPDPPDDPVRSVVVSLLVSLCVVVVVDDPVCVLVSLVVSLVVCVVVQVVDVVSVVSNPDNPDPDPD

pLDDT: mean 71.22, std 15.67, range [35.41, 92.31]

Radius of gyration: 37.55 Å; chains: 1; bounding box: 56×60×135 Å

Sequence (200 aa):
MAPARMFAKDNSEGVVDNVVTNLAKDNSEGVVDNVVTNLAKDNSEGVVDNVVANFAKDNSEGVVDNVVTNVEDSMCSIEPTTLPQASNKSLLEGRQFFHSRTFQPMSSEYLFGDEDSDDEVDDEIAEREEKRRLDRFVDATQHEKRLMLLWNSFKRKQRVVADGHIPWACEAFSTLHRLDFLESPELRMYASKPFLSPCK